Protein AF-K8Y240-F1 (afdb_monomer)

Nearest PDB structures (foldseek):
  3mwx-assembly2_B  TM=8.184E-01  e=1.271E-17  Bacillus subtilis
  3dcd-assembly2_B  TM=7.741E-01  e=7.870E-17  Lactobacillus acidophilus
  3k25-assembly2_B  TM=8.262E-01  e=4.651E-14  Synechocystis sp. PCC 6803
  3ty1-assembly1_C  TM=5.326E-01  e=1.814E-07  Klebsiella pneumoniae subsp. pneumoniae MGH 78578
  2por-assembly1_A  TM=1.897E-01  e=4.609E-01  Rhodobacter capsulatus

Secondary structure (DSSP, 8-state):
--EEE-SSEEEEE-TTSSEEEEEEEE-TTT--EEEEEPPPPTTS-GGGSSEEEEBSS-SB-SSSEEEETTEEEE----SSSSS-BSBSGGG-EEEEEEE-SSEEEEEEE--GGGTTSTTTTEEEEEEEEEEEETTEEEEEEEEEEEE-SSS-EEE--EE-PEEEP-STT-EEEES--EEEPB-TTSPBPSS---EE--GGGSSSPPP-EEEEE-TT-EEEEEEGGGTEEEEEEE--S-TTSPP--EEEEE--SSSSEEEEEEESS-TTTTTTT-S-EEE-TT-EEEEEEEEEEEE-

Mean predicted aligned error: 4.43 Å

Organism: NCBI:txid758847

InterPro domains:
  IPR008183 Aldose 1-/Glucose-6-phosphate 1-epimerase [PF01263] (9-290)
  IPR011013 Galactose mutarotase-like domain superfamily [SSF74650] (4-292)
  IPR014718 Glycoside hydrolase-type carbohydrate-binding [G3DSA:2.70.98.10] (1-293)

Radius of gyration: 18.35 Å; Cα contacts (8 Å, |Δi|>4): 798; chains: 1; bounding box: 47×40×49 Å

Sequence (296 aa):
MSEIFSDRSRLKFTNHGEQILSWSWKHPLSGKRIEIISGYNEEESFFRSGSYLMYPWVNRHADNRIRLGEEWISLSSTGANEYPSHGLVYSWKRKIVLKTKDSIEFELCPEEALSGSSLEKVIVRETYSLRNVLNEEVLTLKTSFLNLNPHPFRFCYGYHPYFRMKSDRCLLRSNLRKQIPLQEDLTPVYPIYGTKTDRFTLKNIPKLDSLFFGEDAWVLLQVPDDSYQVRIRSNVSKENDIRLSYFQIYTDFEGNRIAIEPMSAPGNAFLNDFSLTTLLPEEEKSGSFQILLSML

Solvent-accessible surface area (backbone atoms only — not comparable to full-atom values): 15315 Å² total; per-residue (Å²): 107,48,68,32,40,61,100,44,37,41,40,33,28,36,77,39,58,34,28,41,29,30,29,38,33,44,39,88,86,81,63,47,78,42,70,48,30,32,54,57,49,92,90,50,63,79,94,75,35,11,27,32,51,16,27,59,34,31,51,42,31,91,55,60,54,48,73,44,51,93,43,78,44,77,48,70,66,73,40,85,85,82,32,34,40,36,41,74,50,36,79,34,47,34,46,80,77,46,76,54,65,33,31,40,30,33,34,65,42,73,58,77,94,42,68,91,38,57,66,57,38,39,50,40,35,44,35,42,35,59,46,80,54,97,83,24,43,34,40,37,43,36,40,36,39,33,26,67,37,96,51,60,39,58,34,29,38,29,37,52,37,22,33,52,45,87,57,74,75,25,34,41,37,53,75,49,49,24,33,40,55,59,46,96,89,66,34,58,49,79,80,82,56,66,44,82,58,64,72,49,72,40,82,39,66,69,92,32,83,44,42,30,42,26,86,81,26,36,44,35,43,37,37,67,95,77,47,27,29,41,34,39,35,26,59,80,63,71,95,79,34,55,49,32,30,23,36,42,33,38,38,88,55,92,64,56,42,36,35,58,21,47,14,36,32,60,35,36,26,78,86,66,76,38,64,58,48,76,34,47,52,75,32,72,47,37,31,42,36,33,41,36,36,33,72,98

pLDDT: mean 92.04, std 8.83, range [43.59, 98.56]

Foldseek 3Di:
DDWADDPFWIWDAPPQRLFGQWIWGQAPPPRDIDTWFAGDDPPDDPQAGTKGKQPQAAAWAPDQWFDWFNDIDGHDCPDPQRTNHRHDQSPFGWDWPDDDNFKTKTWTDDDPVQPPHQVNQKIKMWMWGWDQDPQKTKIKIKIKIFGQDQFKTKGKMKMWTKTFADDQQKAKAKPQQFWFDADPSRAGDPPTDTDGDCQRVDRGRDAFQTKTFDQFIKMKIDHVVSQKIKIKTWPPDDPQAQTQGMWGWHCPDPHRMIITMRMSFGHNCRVVVHSIDMAGNRDMHMTMMMIIMHGD

Structure (mmCIF, N/CA/C/O backbone):
data_AF-K8Y240-F1
#
_entry.id   AF-K8Y240-F1
#
loop_
_atom_site.group_PDB
_atom_site.id
_atom_site.type_symbol
_atom_site.label_atom_id
_atom_site.label_alt_id
_atom_site.label_comp_id
_atom_site.label_asym_id
_atom_site.label_entity_id
_atom_site.label_seq_id
_atom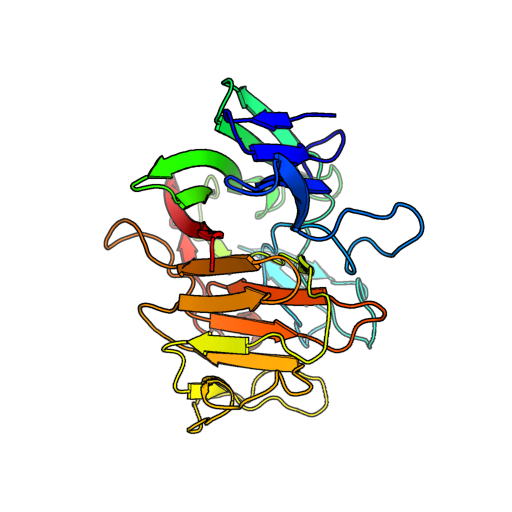_site.pdbx_PDB_ins_code
_atom_site.Cartn_x
_atom_site.Cartn_y
_atom_site.Cartn_z
_atom_site.occupancy
_atom_site.B_iso_or_equiv
_atom_site.auth_seq_id
_atom_site.auth_comp_id
_atom_site.auth_asym_id
_atom_site.auth_atom_id
_atom_site.pdbx_PDB_model_num
ATOM 1 N N . MET A 1 1 ? 14.446 4.751 15.607 1.00 74.00 1 MET A N 1
ATOM 2 C CA . MET A 1 1 ? 13.030 4.502 15.273 1.00 74.00 1 MET A CA 1
ATOM 3 C C . MET A 1 1 ? 12.304 5.814 14.999 1.00 74.00 1 MET A C 1
ATOM 5 O O . MET A 1 1 ? 12.280 6.686 15.863 1.00 74.00 1 MET A O 1
ATOM 9 N N . SER A 1 2 ? 11.774 5.976 13.787 1.00 91.06 2 SER A N 1
ATOM 10 C CA . SER A 1 2 ? 11.031 7.174 13.374 1.00 91.06 2 SER A CA 1
ATOM 11 C C . SER A 1 2 ? 9.551 7.043 13.725 1.00 91.06 2 SER A C 1
ATOM 13 O O . SER A 1 2 ? 9.003 5.945 13.723 1.00 91.06 2 SER A O 1
ATOM 15 N N . GLU A 1 3 ? 8.891 8.161 14.023 1.00 95.56 3 GLU A N 1
ATOM 16 C CA . GLU A 1 3 ? 7.454 8.199 14.309 1.00 95.56 3 GLU A CA 1
ATOM 17 C C . GLU A 1 3 ? 6.838 9.549 13.933 1.00 95.56 3 GLU A C 1
ATOM 19 O O . GLU A 1 3 ? 7.538 10.570 13.938 1.00 95.56 3 GLU A O 1
ATOM 24 N N . ILE A 1 4 ? 5.533 9.523 13.662 1.00 97.50 4 ILE A N 1
ATOM 25 C CA . ILE A 1 4 ? 4.644 10.687 13.555 1.00 97.50 4 ILE A CA 1
ATOM 26 C C . ILE A 1 4 ? 3.431 10.474 14.465 1.00 97.50 4 ILE A C 1
ATOM 28 O O . ILE A 1 4 ? 3.080 9.338 14.802 1.00 97.50 4 ILE A O 1
ATOM 32 N N . PHE A 1 5 ? 2.796 11.554 14.906 1.00 97.25 5 PHE A N 1
ATOM 33 C CA . PHE A 1 5 ? 1.700 11.469 15.861 1.00 97.25 5 PHE A CA 1
ATOM 34 C C . PHE A 1 5 ? 0.710 12.628 15.764 1.00 97.25 5 PHE A C 1
ATOM 36 O O . PHE A 1 5 ? 1.044 13.754 15.403 1.00 97.25 5 PHE A O 1
ATOM 43 N N . SER A 1 6 ? -0.512 12.337 16.190 1.00 94.81 6 SER A N 1
ATOM 44 C CA . SER A 1 6 ? -1.552 13.306 16.515 1.00 94.81 6 SER A CA 1
ATOM 45 C C . SER A 1 6 ? -1.868 13.227 18.012 1.00 94.81 6 SER A C 1
ATOM 47 O O . SER A 1 6 ? -1.170 12.565 18.784 1.00 94.81 6 SER A O 1
ATOM 49 N N . ASP A 1 7 ? -2.940 13.884 18.443 1.00 91.50 7 ASP A N 1
ATOM 50 C CA . ASP A 1 7 ? -3.386 13.826 19.836 1.00 91.50 7 ASP A CA 1
ATOM 51 C C . ASP A 1 7 ? -3.915 12.434 20.223 1.00 91.50 7 ASP A C 1
ATOM 53 O O . ASP A 1 7 ? -3.911 12.062 21.401 1.00 91.50 7 ASP A O 1
ATOM 57 N N . ARG A 1 8 ? -4.363 11.645 19.235 1.00 93.25 8 ARG A N 1
ATOM 58 C CA . ARG A 1 8 ? -4.939 10.311 19.452 1.00 93.25 8 ARG A CA 1
ATOM 59 C C . ARG A 1 8 ? -4.141 9.189 18.814 1.00 93.25 8 ARG A C 1
ATOM 61 O O . ARG A 1 8 ? -4.281 8.062 19.275 1.00 93.25 8 ARG A O 1
ATOM 68 N N . SER A 1 9 ? -3.294 9.463 17.832 1.00 96.38 9 SER A N 1
ATOM 69 C CA . SER A 1 9 ? -2.560 8.427 17.107 1.00 96.38 9 SER A CA 1
ATOM 70 C C . SER A 1 9 ? -1.060 8.578 17.212 1.00 96.38 9 SER A C 1
ATOM 72 O O . SER A 1 9 ? -0.526 9.680 17.281 1.00 96.38 9 SER A O 1
ATOM 74 N N . ARG A 1 10 ? -0.372 7.443 17.173 1.00 96.12 10 ARG A N 1
ATOM 75 C CA . ARG A 1 10 ? 1.075 7.369 17.017 1.00 96.12 10 ARG A CA 1
ATOM 76 C C . ARG A 1 10 ? 1.399 6.252 16.040 1.00 96.12 10 ARG A C 1
ATOM 78 O O . ARG A 1 10 ? 1.040 5.099 16.295 1.00 96.12 10 ARG A O 1
ATOM 85 N N . LEU A 1 11 ? 2.062 6.627 14.954 1.00 96.06 11 LEU A N 1
ATOM 86 C CA . LEU A 1 11 ? 2.518 5.749 13.888 1.00 96.06 11 LEU A CA 1
ATOM 87 C C . LEU A 1 11 ? 4.036 5.612 13.996 1.00 96.06 11 LEU A C 1
ATOM 89 O O . LEU A 1 11 ? 4.748 6.617 13.958 1.00 96.06 11 LEU A O 1
ATOM 93 N N . LYS A 1 12 ? 4.519 4.384 14.166 1.00 95.38 12 LYS A N 1
ATOM 94 C CA . LYS A 1 12 ? 5.945 4.066 14.267 1.00 95.38 12 LYS A CA 1
ATOM 95 C C . LYS A 1 12 ? 6.408 3.353 13.010 1.00 95.38 12 LYS A C 1
ATOM 97 O O . 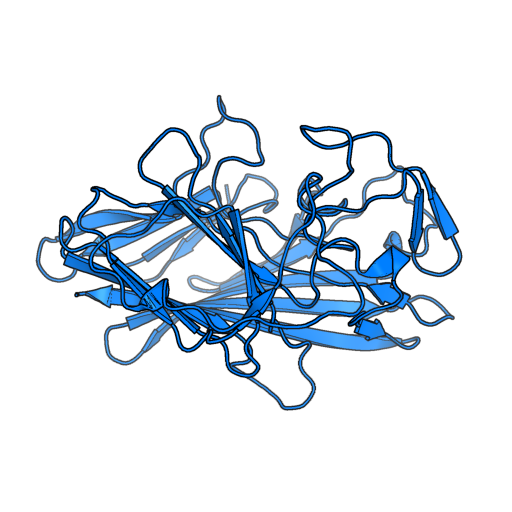LYS A 1 12 ? 5.671 2.542 12.456 1.00 95.38 12 LYS A O 1
ATOM 102 N N . PHE A 1 13 ? 7.644 3.615 12.619 1.00 94.31 13 PHE A N 1
ATOM 103 C CA . PHE A 1 13 ? 8.316 2.969 11.497 1.00 94.31 13 PHE A CA 1
ATOM 104 C C . PHE A 1 13 ? 9.520 2.176 11.998 1.00 94.31 13 PHE A C 1
ATOM 106 O O . PHE A 1 13 ? 10.046 2.464 13.077 1.00 94.31 13 PHE A O 1
ATOM 113 N N . THR A 1 14 ? 9.994 1.218 11.207 1.00 90.94 14 THR A N 1
ATOM 114 C CA . THR A 1 14 ? 11.294 0.568 11.432 1.00 90.94 14 THR A CA 1
ATOM 115 C C . THR A 1 14 ? 12.444 1.583 11.421 1.00 90.94 14 THR A C 1
ATOM 117 O O . THR A 1 14 ? 12.277 2.766 11.101 1.00 90.94 14 THR A O 1
ATOM 120 N N . ASN A 1 15 ? 13.638 1.150 11.836 1.00 87.06 15 ASN A N 1
ATOM 121 C CA . ASN A 1 15 ? 14.776 2.055 12.010 1.00 87.06 15 ASN A CA 1
ATOM 122 C C . ASN A 1 15 ? 15.172 2.795 10.728 1.00 87.06 15 ASN A C 1
ATOM 124 O O . ASN A 1 15 ? 15.583 3.951 10.835 1.00 87.06 15 ASN A O 1
ATOM 128 N N . HIS A 1 16 ? 14.981 2.186 9.556 1.00 89.75 16 HIS A N 1
ATOM 129 C CA . HIS A 1 16 ? 15.224 2.830 8.270 1.00 89.75 16 HIS A CA 1
ATOM 130 C C . HIS A 1 16 ? 13.940 3.045 7.461 1.00 89.75 16 HIS A C 1
ATOM 132 O O . HIS A 1 16 ? 14.032 3.208 6.255 1.00 89.75 16 HIS A O 1
ATOM 138 N N . GLY A 1 17 ? 12.753 3.076 8.081 1.00 90.88 17 GLY A N 1
ATOM 139 C CA . GLY A 1 17 ? 11.501 3.431 7.396 1.00 90.88 17 GLY A CA 1
ATOM 140 C C . GLY A 1 17 ? 10.976 2.411 6.379 1.00 90.88 17 GLY A C 1
ATOM 141 O O . GLY A 1 17 ? 10.130 2.765 5.568 1.00 90.88 17 GLY A O 1
ATOM 142 N N . GLU A 1 18 ? 11.475 1.176 6.400 1.00 92.62 18 GLU A N 1
ATOM 143 C CA . GLU A 1 18 ? 11.110 0.085 5.481 1.00 92.62 18 GLU A CA 1
ATOM 144 C C . GLU A 1 18 ? 9.624 -0.291 5.551 1.00 92.62 18 GLU A C 1
ATOM 146 O O . GLU A 1 18 ? 9.012 -0.639 4.541 1.00 92.62 18 GLU A O 1
ATOM 151 N N . GLN A 1 19 ? 9.032 -0.198 6.743 1.00 90.81 19 GLN A N 1
ATOM 152 C CA . GLN A 1 19 ? 7.612 -0.456 6.954 1.00 90.81 19 GLN A CA 1
ATOM 153 C C . GLN A 1 19 ? 7.037 0.368 8.109 1.00 90.81 19 GLN A C 1
ATOM 155 O O . GLN A 1 19 ? 7.754 0.808 9.019 1.00 90.81 19 GLN A O 1
ATOM 160 N N . ILE A 1 20 ? 5.711 0.525 8.107 1.00 93.38 20 ILE A N 1
ATOM 161 C CA . ILE A 1 20 ? 4.971 0.885 9.317 1.00 93.38 20 ILE A CA 1
ATOM 162 C C . ILE A 1 20 ? 5.099 -0.288 10.287 1.00 93.38 20 ILE A C 1
ATOM 164 O O . ILE A 1 20 ? 4.593 -1.376 10.031 1.00 93.38 20 ILE A O 1
ATOM 168 N N . LEU A 1 21 ? 5.746 -0.033 11.418 1.00 90.69 21 LEU A N 1
ATOM 169 C CA . LEU A 1 21 ? 5.942 -1.000 12.487 1.00 90.69 21 LEU A CA 1
ATOM 170 C C . LEU A 1 21 ? 4.684 -1.147 13.338 1.00 90.69 21 LEU A C 1
ATOM 172 O O . LEU A 1 21 ? 4.348 -2.254 13.727 1.00 90.69 21 LEU A O 1
ATOM 176 N N . SER A 1 22 ? 4.001 -0.048 13.660 1.00 92.19 22 SER A N 1
ATOM 177 C CA . SER A 1 22 ? 2.724 -0.094 14.376 1.00 92.19 22 SER A CA 1
ATOM 178 C C . SER A 1 22 ? 1.953 1.209 14.244 1.00 92.19 22 SER A C 1
ATOM 180 O O . SER A 1 22 ? 2.526 2.295 14.109 1.00 92.19 22 SER A O 1
ATOM 182 N N . TRP A 1 23 ? 0.630 1.103 14.355 1.00 95.25 23 TRP A N 1
ATOM 183 C CA . TRP A 1 23 ? -0.255 2.245 14.551 1.00 95.25 23 TRP A CA 1
ATOM 184 C C . TRP A 1 23 ? -1.049 2.045 15.835 1.00 95.25 23 TRP A C 1
ATOM 186 O O . TRP A 1 23 ? -1.942 1.203 15.903 1.00 95.25 23 TRP A O 1
ATOM 196 N N . SER A 1 24 ? -0.731 2.839 16.857 1.00 95.06 24 SER A N 1
ATOM 197 C CA . SER A 1 24 ? -1.489 2.871 18.108 1.00 95.06 24 SER A CA 1
ATOM 198 C C . SER A 1 24 ? -2.443 4.062 18.143 1.00 95.06 24 SER A C 1
ATOM 200 O O . SER A 1 24 ? -2.057 5.184 17.807 1.00 95.06 24 SER A O 1
ATOM 202 N N . TRP A 1 25 ? -3.670 3.822 18.591 1.00 96.25 25 TRP A N 1
ATOM 203 C CA . TRP A 1 25 ? -4.729 4.816 18.705 1.00 96.25 25 TRP A CA 1
ATOM 204 C C . TRP A 1 25 ? -5.309 4.843 20.116 1.00 96.25 25 TRP A C 1
ATOM 206 O O . TRP A 1 25 ? -5.573 3.806 20.720 1.00 96.25 25 TRP A O 1
ATOM 216 N N . LYS A 1 26 ? -5.505 6.037 20.668 1.00 96.38 26 LYS A N 1
ATOM 217 C CA . LYS A 1 26 ? -6.180 6.254 21.945 1.00 96.38 26 LYS A CA 1
ATOM 218 C C . LYS A 1 26 ? -7.682 6.349 21.692 1.00 96.38 26 LYS A C 1
ATOM 220 O O . LYS A 1 26 ? -8.159 7.363 21.182 1.00 96.38 26 LYS A O 1
ATOM 225 N N . HIS A 1 27 ? -8.413 5.309 22.085 1.00 95.00 27 HIS A N 1
ATOM 226 C CA . HIS A 1 27 ? -9.858 5.237 21.913 1.00 95.00 27 HIS A CA 1
ATOM 227 C C . HIS A 1 27 ? -10.547 6.439 22.599 1.00 95.00 27 HIS A C 1
ATOM 229 O O . HIS A 1 27 ? -10.313 6.658 23.791 1.00 95.00 27 HIS A O 1
ATOM 235 N N . PRO A 1 28 ? -11.415 7.204 21.909 1.00 92.19 28 PRO A N 1
ATOM 236 C CA . PRO A 1 28 ? -11.956 8.461 22.425 1.00 92.19 28 PRO A CA 1
ATOM 237 C C . PRO A 1 28 ? -12.799 8.309 23.694 1.00 92.19 28 PRO A C 1
ATOM 239 O O . PRO A 1 28 ? -12.680 9.139 24.587 1.00 92.19 28 PRO A O 1
ATOM 242 N N . LEU A 1 29 ? -13.617 7.251 23.784 1.00 91.50 29 LEU A N 1
ATOM 243 C CA . LEU A 1 29 ? -14.469 7.000 24.957 1.00 91.50 29 LEU A CA 1
ATOM 244 C C . LEU A 1 29 ? -13.729 6.294 26.101 1.00 91.50 29 LEU A C 1
ATOM 246 O O . LEU A 1 29 ? -13.704 6.795 27.218 1.00 91.50 29 LEU A O 1
ATOM 250 N N . SER A 1 30 ? -13.111 5.137 25.841 1.00 93.19 30 SER A N 1
ATOM 251 C CA . SER A 1 30 ? -12.468 4.339 26.896 1.00 93.19 30 SER A CA 1
ATOM 252 C C . SER A 1 30 ? -11.085 4.843 27.320 1.00 93.19 30 SER A C 1
ATOM 254 O O . SER A 1 30 ? -10.556 4.394 28.332 1.00 93.19 30 SER A O 1
ATOM 256 N N . GLY A 1 31 ? -10.441 5.714 26.535 1.00 94.00 31 GLY A N 1
ATOM 257 C CA . GLY A 1 31 ? -9.070 6.179 26.773 1.00 94.00 31 GLY A CA 1
ATOM 258 C C . GLY A 1 31 ? -7.985 5.109 26.589 1.00 94.00 31 GLY A C 1
ATOM 259 O O . GLY A 1 31 ? -6.796 5.435 26.666 1.00 94.00 31 GLY A O 1
ATOM 260 N N . LYS A 1 32 ? -8.367 3.852 26.323 1.00 94.62 32 LYS A N 1
ATOM 261 C CA . LYS A 1 32 ? -7.459 2.722 26.108 1.00 94.62 32 LYS A CA 1
ATOM 262 C C . LYS A 1 32 ? -6.642 2.932 24.832 1.00 94.62 32 LYS A C 1
ATOM 264 O O . LYS A 1 32 ? -7.170 3.389 23.819 1.00 94.62 32 LYS A O 1
ATOM 269 N N . ARG A 1 33 ? -5.357 2.565 24.866 1.00 94.94 33 ARG A N 1
ATOM 270 C CA . ARG A 1 33 ? -4.541 2.460 23.649 1.00 94.94 33 ARG A CA 1
ATOM 271 C C . ARG A 1 33 ? -4.814 1.131 22.959 1.00 94.94 33 ARG A C 1
ATOM 273 O O . ARG A 1 33 ? -4.743 0.076 23.585 1.00 94.94 33 ARG A O 1
ATOM 280 N N . ILE A 1 34 ? -5.136 1.216 21.682 1.00 93.62 34 ILE A N 1
ATOM 281 C CA . ILE A 1 34 ? -5.509 0.107 20.822 1.00 93.62 34 ILE A CA 1
ATOM 282 C C . ILE A 1 34 ? -4.528 0.084 19.658 1.00 93.62 34 ILE A C 1
ATOM 284 O O . ILE A 1 34 ? -4.265 1.119 19.051 1.00 93.62 34 ILE A O 1
ATOM 288 N N . GLU A 1 35 ? -3.980 -1.084 19.357 1.00 92.56 35 GLU A N 1
ATOM 289 C CA . GLU A 1 35 ? -3.199 -1.281 18.143 1.00 92.56 35 GLU A CA 1
ATOM 290 C C . GLU A 1 35 ? -4.137 -1.542 16.958 1.00 92.56 35 GLU A C 1
ATOM 292 O O . GLU A 1 35 ? -5.071 -2.345 17.061 1.00 92.56 35 GLU A O 1
ATOM 297 N N . ILE A 1 36 ? -3.910 -0.815 15.867 1.00 94.62 36 ILE A N 1
ATOM 298 C CA . ILE A 1 36 ? -4.746 -0.802 14.664 1.00 94.62 36 ILE A CA 1
ATOM 299 C C . ILE A 1 36 ? -4.064 -1.579 13.546 1.00 94.62 36 ILE A C 1
ATOM 301 O O . ILE A 1 36 ? -4.646 -2.525 13.017 1.00 94.62 36 ILE A O 1
ATOM 305 N N . ILE A 1 37 ? -2.821 -1.205 13.232 1.00 91.56 37 ILE A N 1
ATOM 306 C CA . ILE A 1 37 ? -1.939 -1.994 12.372 1.00 91.56 37 ILE A CA 1
ATOM 307 C C . ILE A 1 37 ? -1.165 -2.949 13.269 1.00 91.56 37 ILE A C 1
ATOM 309 O O . ILE A 1 37 ? -0.474 -2.476 14.174 1.00 91.56 37 ILE A O 1
ATOM 313 N N . SER A 1 38 ? -1.323 -4.253 13.024 1.00 79.00 38 SER A N 1
ATOM 314 C CA . SER A 1 38 ? -0.697 -5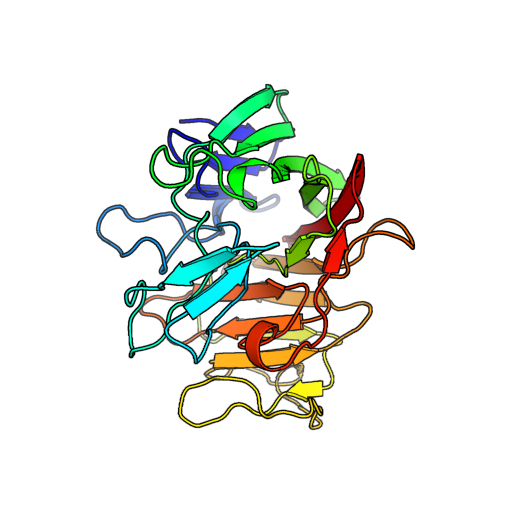.321 13.806 1.00 79.00 38 SER A CA 1
ATOM 315 C C . SER A 1 38 ? 0.810 -5.122 13.821 1.00 79.00 38 SER A C 1
ATOM 317 O O . SER A 1 38 ? 1.440 -5.099 12.758 1.00 79.00 38 SER A O 1
ATOM 319 N N . GLY A 1 39 ? 1.355 -4.955 15.024 1.00 66.75 39 GLY A N 1
ATOM 320 C CA . GLY A 1 39 ? 2.745 -4.597 15.233 1.00 66.75 39 GLY A CA 1
ATOM 321 C C . GLY A 1 39 ? 3.708 -5.590 14.591 1.00 66.75 39 GLY A C 1
ATOM 322 O O . GLY A 1 39 ? 3.445 -6.793 14.579 1.00 66.75 39 GLY A O 1
ATOM 323 N N . TYR A 1 40 ? 4.825 -5.087 14.071 1.00 67.94 40 TYR A N 1
ATOM 324 C CA . TYR A 1 40 ? 5.952 -5.928 13.682 1.00 67.94 40 TYR A CA 1
ATOM 325 C C . TYR A 1 40 ? 6.452 -6.731 14.884 1.00 67.94 40 TYR A C 1
ATOM 327 O O . TYR A 1 40 ? 6.777 -6.158 15.928 1.00 67.94 40 TYR A O 1
ATOM 335 N N . ASN A 1 41 ? 6.507 -8.051 14.723 1.00 71.31 41 ASN A N 1
ATOM 336 C CA . ASN A 1 41 ? 7.173 -8.955 15.648 1.00 71.31 41 ASN A CA 1
ATOM 337 C C . ASN A 1 41 ? 8.506 -9.369 15.017 1.00 71.31 41 ASN A C 1
ATOM 339 O O . ASN A 1 41 ? 8.502 -9.983 13.955 1.00 71.31 41 ASN A O 1
ATOM 343 N N . GLU A 1 42 ? 9.628 -9.043 15.667 1.00 69.06 42 GLU A N 1
ATOM 344 C CA . GLU A 1 42 ? 10.981 -9.396 15.202 1.00 69.06 42 GLU A CA 1
ATOM 345 C C . GLU A 1 42 ? 11.198 -10.910 15.068 1.00 69.06 42 GLU A C 1
ATOM 347 O O . GLU A 1 42 ? 12.072 -11.337 14.318 1.00 69.06 42 GLU A O 1
ATOM 352 N N . GLU A 1 43 ? 10.393 -11.718 15.764 1.00 74.56 43 GLU A N 1
ATOM 353 C CA . GLU A 1 43 ? 10.409 -13.180 15.663 1.00 74.56 43 GLU A CA 1
ATOM 354 C C . GLU A 1 43 ? 9.585 -13.707 14.473 1.00 74.56 43 GLU A C 1
ATOM 356 O O . GLU A 1 43 ? 9.763 -14.851 14.052 1.00 74.56 43 GLU A O 1
ATOM 361 N N . GLU A 1 44 ? 8.677 -12.898 13.914 1.00 75.81 44 GLU A N 1
ATOM 362 C CA . GLU A 1 44 ? 7.882 -13.262 12.742 1.00 75.81 44 GLU A CA 1
ATOM 363 C C . GLU A 1 44 ? 8.586 -12.843 11.442 1.00 75.81 44 GLU A C 1
ATOM 365 O O . GLU A 1 44 ? 9.347 -11.879 11.377 1.00 75.81 44 GLU A O 1
ATOM 370 N N . SER A 1 45 ? 8.294 -13.559 10.353 1.00 78.56 45 SER A N 1
ATOM 371 C CA . SER A 1 45 ? 8.735 -13.148 9.016 1.00 78.56 45 SER A CA 1
ATOM 372 C C . SER A 1 45 ? 8.260 -11.723 8.688 1.00 78.56 45 SER A C 1
ATOM 374 O O . SER A 1 45 ? 7.129 -11.353 9.012 1.00 78.56 45 SER A O 1
ATOM 376 N N . PHE A 1 46 ? 9.091 -10.956 7.965 1.00 81.62 46 PHE A N 1
ATOM 377 C CA . PHE A 1 46 ? 8.775 -9.606 7.471 1.00 81.62 46 PHE A CA 1
ATOM 378 C C . PHE A 1 46 ? 7.388 -9.531 6.806 1.00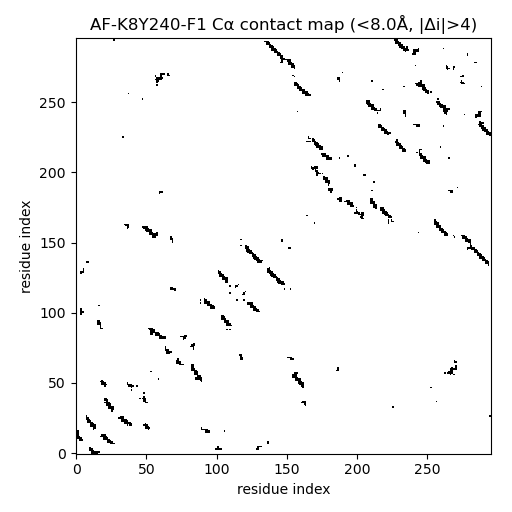 81.62 46 PHE A C 1
ATOM 380 O O . PHE A 1 46 ? 6.653 -8.567 6.988 1.00 81.62 46 PHE A O 1
ATOM 387 N N . PHE A 1 47 ? 6.994 -10.591 6.098 1.00 84.94 47 PHE A N 1
ATOM 388 C CA . PHE A 1 47 ? 5.723 -10.693 5.382 1.00 84.94 47 PHE A CA 1
ATOM 389 C C . PHE A 1 47 ? 4.550 -11.173 6.252 1.00 84.94 47 PHE A C 1
ATOM 391 O O . PHE A 1 47 ? 3.645 -11.818 5.736 1.00 84.94 47 PHE A O 1
ATOM 398 N N . ARG A 1 48 ? 4.565 -10.952 7.572 1.00 82.62 48 ARG A N 1
ATOM 399 C CA . ARG A 1 48 ? 3.464 -11.355 8.476 1.00 82.62 48 ARG A CA 1
ATOM 400 C C . ARG A 1 48 ? 2.897 -10.219 9.328 1.00 82.62 48 ARG A C 1
ATOM 402 O O . ARG A 1 48 ? 1.947 -10.437 10.084 1.00 82.62 48 ARG A O 1
ATOM 409 N N . SER A 1 49 ? 3.455 -9.016 9.233 1.00 83.62 49 SER A N 1
ATOM 410 C CA . SER A 1 49 ? 3.094 -7.896 10.104 1.00 83.62 49 SER A CA 1
ATOM 411 C C . SER A 1 49 ? 3.339 -6.533 9.450 1.00 83.62 49 SER A C 1
ATOM 413 O O . SER A 1 49 ? 3.909 -6.445 8.364 1.00 83.62 49 SER A O 1
ATOM 415 N N . GLY A 1 50 ? 2.865 -5.466 10.103 1.00 89.81 50 GLY A N 1
ATOM 416 C CA . GLY A 1 50 ? 3.135 -4.090 9.697 1.00 89.81 50 GLY A CA 1
ATOM 417 C C . GLY A 1 50 ? 2.414 -3.636 8.425 1.00 89.81 50 GLY A C 1
ATOM 418 O O . GLY A 1 50 ? 1.245 -3.946 8.189 1.00 89.81 50 GLY A O 1
ATOM 419 N N . SER A 1 51 ? 3.095 -2.806 7.638 1.00 94.12 51 SER A N 1
ATOM 420 C CA . SER A 1 51 ? 2.674 -2.391 6.297 1.00 94.12 51 SER A CA 1
ATOM 421 C C . SER A 1 51 ? 3.888 -1.924 5.509 1.00 94.12 51 SER A C 1
ATOM 423 O O . SER A 1 51 ? 4.545 -0.966 5.916 1.00 94.12 51 SER A O 1
ATOM 425 N N . TYR A 1 52 ? 4.134 -2.539 4.359 1.00 95.00 52 TYR A N 1
ATOM 426 C CA . TYR A 1 52 ? 5.263 -2.238 3.478 1.00 95.00 52 TYR A CA 1
ATOM 427 C C . TYR A 1 52 ? 4.803 -1.950 2.048 1.00 95.00 52 TYR A C 1
ATOM 429 O O . TYR A 1 52 ? 3.711 -2.356 1.635 1.00 95.00 52 TYR A O 1
ATOM 437 N N . LEU A 1 53 ? 5.656 -1.245 1.304 1.00 97.56 53 LEU A N 1
ATOM 438 C CA . LEU A 1 53 ? 5.493 -0.985 -0.123 1.00 97.56 53 LEU A CA 1
ATOM 439 C C . LEU A 1 53 ? 5.830 -2.244 -0.932 1.00 97.56 53 LEU A C 1
ATOM 441 O O . LEU A 1 53 ? 6.924 -2.795 -0.811 1.00 97.56 53 LEU A O 1
ATOM 445 N N . MET A 1 54 ? 4.910 -2.646 -1.803 1.00 97.75 54 MET A N 1
ATOM 446 C CA . MET A 1 54 ? 5.135 -3.633 -2.854 1.00 97.75 54 MET A CA 1
ATOM 447 C C . MET A 1 54 ? 5.456 -2.900 -4.155 1.00 97.75 54 MET A C 1
ATOM 449 O O . MET A 1 54 ? 4.591 -2.214 -4.698 1.00 97.75 54 MET A O 1
ATOM 453 N N . TYR A 1 55 ? 6.695 -3.002 -4.628 1.00 97.44 55 TYR A N 1
ATOM 454 C CA . TYR A 1 55 ? 7.177 -2.380 -5.868 1.00 97.44 55 TYR A CA 1
ATOM 455 C C . TYR A 1 55 ? 8.474 -3.090 -6.312 1.00 97.44 55 TYR A C 1
ATOM 457 O O . TYR A 1 55 ? 9.254 -3.512 -5.452 1.00 97.44 55 TYR A O 1
ATOM 465 N N . PRO A 1 56 ? 8.745 -3.268 -7.619 1.00 96.50 56 PRO A N 1
ATOM 466 C CA . PRO A 1 56 ? 8.007 -2.764 -8.784 1.00 96.50 56 PRO A CA 1
ATOM 467 C C . PRO A 1 56 ? 6.888 -3.664 -9.314 1.00 96.50 56 PRO A C 1
ATOM 469 O O . PRO A 1 56 ? 6.304 -3.348 -10.351 1.00 96.50 56 PRO A O 1
ATOM 472 N N . TRP A 1 57 ? 6.564 -4.751 -8.612 1.00 96.00 57 TRP A N 1
ATOM 473 C CA . TRP A 1 57 ? 5.338 -5.513 -8.828 1.00 96.00 57 TRP A CA 1
ATOM 474 C C . TRP A 1 57 ? 4.623 -5.798 -7.509 1.00 96.00 57 TRP A C 1
ATOM 476 O O . TRP A 1 57 ? 5.185 -5.633 -6.424 1.00 96.00 57 TRP A O 1
ATOM 486 N N . VAL A 1 58 ? 3.373 -6.232 -7.621 1.00 96.12 58 VAL A N 1
ATOM 487 C CA . VAL A 1 58 ? 2.519 -6.601 -6.492 1.00 96.12 58 VAL A CA 1
ATOM 488 C C . VAL A 1 58 ? 2.182 -8.081 -6.531 1.00 96.12 58 VAL A C 1
ATOM 490 O O . VAL A 1 58 ? 2.083 -8.669 -7.610 1.00 96.12 58 VAL A O 1
ATOM 493 N N . ASN A 1 59 ? 1.964 -8.660 -5.349 1.00 94.31 59 ASN A N 1
ATOM 494 C CA . ASN A 1 59 ? 1.626 -10.073 -5.176 1.00 94.31 59 ASN A CA 1
ATOM 495 C C . ASN A 1 59 ? 2.581 -10.996 -5.978 1.00 94.31 59 ASN A C 1
ATOM 497 O O . ASN A 1 59 ? 3.756 -10.655 -6.135 1.00 94.31 59 ASN A O 1
ATOM 501 N N . ARG A 1 60 ? 2.119 -12.164 -6.432 1.00 93.50 60 ARG A N 1
ATOM 502 C CA . ARG A 1 60 ? 2.926 -13.186 -7.117 1.00 93.50 60 ARG A CA 1
ATOM 503 C C . ARG A 1 60 ? 3.276 -12.798 -8.554 1.00 93.50 60 ARG A C 1
ATOM 505 O O . ARG A 1 60 ? 2.459 -12.205 -9.256 1.00 93.50 60 ARG A O 1
ATOM 512 N N . HIS A 1 61 ? 4.454 -13.207 -9.013 1.00 92.19 61 HIS A N 1
ATOM 513 C CA . HIS A 1 61 ? 4.881 -13.178 -10.415 1.00 92.19 61 HIS A CA 1
ATOM 514 C C . HIS A 1 61 ? 5.324 -14.586 -10.827 1.00 92.19 61 HIS A C 1
ATOM 516 O O . HIS A 1 61 ? 6.157 -15.183 -10.151 1.00 92.19 61 HIS A O 1
ATOM 522 N N . ALA A 1 62 ? 4.738 -15.131 -11.896 1.00 91.50 62 ALA A N 1
ATOM 523 C CA . ALA A 1 62 ? 4.851 -16.559 -12.215 1.00 91.50 62 ALA A CA 1
ATOM 524 C C . ALA A 1 62 ? 6.143 -16.947 -12.961 1.00 91.50 62 ALA A C 1
ATOM 526 O O . ALA A 1 62 ? 6.402 -18.127 -13.177 1.00 91.50 62 ALA A O 1
ATOM 527 N N . ASP A 1 63 ? 6.942 -15.969 -13.387 1.00 89.25 63 ASP A N 1
ATOM 528 C CA . ASP A 1 63 ? 8.204 -16.200 -14.094 1.00 89.25 63 ASP A CA 1
ATOM 529 C C . ASP A 1 63 ? 9.391 -15.965 -13.140 1.00 89.25 63 ASP A C 1
ATOM 531 O O . ASP A 1 63 ? 9.334 -15.145 -12.224 1.00 89.25 63 ASP A O 1
ATOM 535 N N . ASN A 1 64 ? 10.498 -16.670 -13.356 1.00 86.44 64 ASN A N 1
ATOM 536 C CA . ASN A 1 64 ? 11.733 -16.494 -12.589 1.00 86.44 64 ASN A CA 1
ATOM 537 C C . ASN A 1 64 ? 12.552 -15.285 -13.061 1.00 86.44 64 ASN A C 1
ATOM 539 O O . ASN A 1 64 ? 13.667 -15.060 -12.594 1.00 86.44 64 ASN A O 1
ATOM 543 N N . ARG A 1 65 ? 12.024 -14.511 -14.006 1.00 89.56 65 ARG A N 1
ATOM 544 C CA . ARG A 1 65 ? 12.605 -13.261 -14.477 1.00 89.56 65 ARG A CA 1
ATOM 545 C C . ARG A 1 65 ? 11.528 -12.222 -14.733 1.00 89.56 65 ARG A C 1
ATOM 547 O O . ARG A 1 65 ? 10.380 -12.536 -15.040 1.00 89.56 65 ARG A O 1
ATOM 554 N N . ILE A 1 66 ? 11.920 -10.963 -14.655 1.00 91.31 66 ILE A N 1
ATOM 555 C CA . ILE A 1 66 ? 11.051 -9.821 -14.923 1.00 91.31 66 ILE A CA 1
ATOM 556 C C . ILE A 1 66 ? 11.816 -8.777 -15.724 1.00 91.31 66 ILE A C 1
ATOM 558 O O . ILE A 1 66 ? 13.015 -8.587 -15.520 1.00 91.31 66 ILE A O 1
ATOM 562 N N . ARG A 1 67 ? 11.129 -8.108 -16.652 1.00 91.00 67 ARG A N 1
ATOM 563 C CA . ARG A 1 67 ? 11.710 -6.997 -17.403 1.00 91.00 67 ARG A CA 1
ATOM 564 C C . ARG A 1 67 ? 11.372 -5.678 -16.719 1.00 91.00 67 ARG A C 1
ATOM 566 O O . ARG A 1 67 ? 10.204 -5.301 -16.672 1.00 91.00 67 ARG A O 1
ATOM 573 N N . LEU A 1 68 ? 12.386 -4.979 -16.221 1.00 91.31 68 LEU A N 1
ATOM 574 C CA . LEU A 1 68 ? 12.256 -3.673 -15.578 1.00 91.31 68 LEU A CA 1
ATOM 575 C C . LEU A 1 68 ? 13.041 -2.649 -16.394 1.00 91.31 68 LEU A C 1
ATOM 577 O O . LEU A 1 68 ? 14.267 -2.681 -16.441 1.00 91.31 68 LEU A O 1
ATOM 581 N N . GLY A 1 69 ? 12.317 -1.769 -17.087 1.00 90.56 69 GLY A N 1
ATOM 582 C CA . GLY A 1 69 ? 12.912 -0.904 -18.105 1.00 90.56 69 GLY A CA 1
ATOM 583 C C . GLY A 1 69 ? 13.516 -1.728 -19.247 1.00 90.56 69 GLY A C 1
ATOM 584 O O . GLY A 1 69 ? 12.832 -2.537 -19.884 1.00 90.56 69 GLY A O 1
ATOM 585 N N . GLU A 1 70 ? 14.803 -1.527 -19.510 1.00 89.81 70 GLU A N 1
ATOM 586 C CA . GLU A 1 70 ? 15.521 -2.235 -20.575 1.00 89.81 70 GLU A CA 1
ATOM 587 C C . GLU A 1 70 ? 16.140 -3.563 -20.117 1.00 89.81 70 GLU A C 1
ATOM 589 O O . GLU A 1 70 ? 16.555 -4.364 -20.954 1.00 89.81 70 GLU A O 1
ATOM 594 N N . GLU A 1 71 ? 16.134 -3.845 -18.814 1.00 91.00 71 GLU A N 1
ATOM 595 C CA . GLU A 1 71 ? 16.873 -4.957 -18.220 1.00 91.00 71 GLU A CA 1
ATOM 596 C C . GLU A 1 71 ? 15.973 -6.140 -17.868 1.00 91.00 71 GLU A C 1
ATOM 598 O O . GLU A 1 71 ? 14.837 -5.981 -17.417 1.00 91.00 71 GLU A O 1
ATOM 603 N N . TRP A 1 72 ? 16.518 -7.345 -18.028 1.00 90.38 72 TRP A N 1
ATOM 604 C CA . TRP A 1 72 ? 15.953 -8.560 -17.452 1.00 90.38 72 TRP A CA 1
ATOM 605 C C . TRP A 1 72 ? 16.615 -8.830 -16.108 1.00 90.38 72 TRP A C 1
ATOM 607 O O . TRP A 1 72 ? 17.822 -9.049 -16.044 1.00 90.38 72 TRP A O 1
ATOM 617 N N . ILE A 1 73 ? 15.813 -8.856 -15.050 1.00 87.12 73 ILE A N 1
ATOM 618 C CA . ILE A 1 73 ? 16.262 -9.208 -13.707 1.00 87.12 73 ILE A CA 1
ATOM 619 C C . ILE A 1 73 ? 15.845 -10.646 -13.430 1.00 87.12 73 ILE A C 1
ATOM 621 O O . ILE A 1 73 ? 14.670 -10.991 -13.568 1.00 87.12 73 ILE A O 1
ATOM 625 N N . SER A 1 74 ? 16.810 -11.481 -13.041 1.00 86.00 74 SER A N 1
ATOM 626 C CA . SER A 1 74 ? 16.522 -12.812 -12.511 1.00 86.00 74 SER A CA 1
ATOM 627 C C . SER A 1 74 ? 15.969 -12.670 -11.101 1.00 86.00 74 SER A C 1
ATOM 629 O O . SER A 1 74 ? 16.573 -12.034 -10.241 1.00 86.00 74 SER A O 1
ATOM 631 N N . LEU A 1 75 ? 14.834 -13.300 -10.862 1.00 83.56 75 LEU A N 1
ATOM 632 C CA . LEU A 1 75 ? 14.208 -13.414 -9.564 1.00 83.56 75 LEU A CA 1
ATOM 633 C C . LEU A 1 75 ? 14.568 -14.792 -9.008 1.00 83.56 75 LEU A C 1
ATOM 635 O O . LEU A 1 75 ? 14.043 -15.814 -9.447 1.00 83.56 75 LEU A O 1
ATOM 639 N N . SER A 1 76 ? 15.498 -14.841 -8.057 1.00 67.06 76 SER A N 1
ATOM 640 C CA . SER A 1 76 ? 15.573 -15.996 -7.162 1.00 67.06 76 SER A CA 1
ATOM 641 C C . SER A 1 76 ? 14.322 -15.985 -6.277 1.00 67.06 76 SER A C 1
ATOM 643 O O . SER A 1 76 ? 13.803 -14.917 -5.960 1.00 67.06 76 SER A O 1
ATOM 645 N N . SER A 1 77 ? 13.778 -17.150 -5.920 1.00 56.03 77 SER A N 1
ATOM 646 C CA . SER A 1 77 ? 12.551 -17.246 -5.118 1.00 56.03 77 SER A CA 1
ATOM 647 C C . SER A 1 77 ? 12.685 -16.443 -3.813 1.00 56.03 77 SER A C 1
ATOM 649 O O . SER A 1 77 ? 13.385 -16.865 -2.894 1.00 56.03 77 SER A O 1
ATOM 651 N N . THR A 1 78 ? 12.023 -15.288 -3.726 1.00 52.22 78 THR A N 1
ATOM 652 C CA . THR A 1 78 ? 12.017 -14.415 -2.537 1.00 52.22 78 THR A CA 1
ATOM 653 C C . THR A 1 78 ? 10.858 -14.710 -1.576 1.00 52.22 78 THR A C 1
ATOM 655 O O . THR A 1 78 ? 10.712 -14.019 -0.571 1.00 52.22 78 THR A O 1
ATOM 658 N N . GLY A 1 79 ? 10.030 -15.730 -1.848 1.00 47.09 79 GLY A N 1
ATOM 659 C CA . GLY A 1 79 ? 8.803 -16.012 -1.094 1.00 47.09 79 GLY A CA 1
ATOM 660 C C . GLY A 1 79 ? 8.522 -17.496 -0.843 1.00 47.09 79 GLY A C 1
ATOM 661 O O . GLY A 1 79 ? 9.151 -18.383 -1.421 1.00 47.09 79 GLY A O 1
ATOM 662 N N . ALA A 1 80 ? 7.553 -17.753 0.041 1.00 43.59 80 ALA A N 1
ATOM 663 C CA . ALA A 1 80 ? 6.979 -19.077 0.258 1.00 43.59 80 ALA A CA 1
ATOM 664 C C . ALA A 1 80 ? 6.131 -19.487 -0.962 1.00 43.59 80 ALA A C 1
ATOM 666 O O . ALA A 1 80 ? 5.349 -18.678 -1.457 1.00 43.59 80 ALA A O 1
ATOM 667 N N . ASN A 1 81 ? 6.256 -20.746 -1.396 1.00 51.69 81 ASN A N 1
ATOM 668 C CA . ASN A 1 81 ? 5.520 -21.373 -2.510 1.00 51.69 81 ASN A CA 1
ATOM 669 C C . ASN A 1 81 ? 6.016 -21.029 -3.930 1.00 51.69 81 ASN A C 1
ATOM 671 O O . ASN A 1 81 ? 5.217 -20.725 -4.807 1.00 51.69 81 ASN A O 1
ATOM 675 N N . GLU A 1 82 ? 7.329 -21.122 -4.161 1.00 67.25 82 GLU A N 1
ATOM 676 C CA . GLU A 1 82 ? 7.965 -21.208 -5.497 1.00 67.25 82 GLU A CA 1
ATOM 677 C C . GLU A 1 82 ? 7.969 -19.928 -6.365 1.00 67.25 82 GLU A C 1
ATOM 679 O O . GLU A 1 82 ? 8.853 -19.799 -7.212 1.00 67.25 82 GLU A O 1
ATOM 684 N N . TYR A 1 83 ? 7.099 -18.937 -6.110 1.00 81.94 83 TYR A N 1
ATOM 685 C CA . TYR A 1 83 ? 7.007 -17.707 -6.917 1.00 81.94 83 TYR A CA 1
ATOM 686 C C . TYR A 1 83 ? 7.477 -16.423 -6.202 1.00 81.94 83 TYR A C 1
ATOM 688 O O . TYR A 1 83 ? 7.059 -16.145 -5.070 1.00 81.94 83 TYR A O 1
ATOM 696 N N . PRO A 1 84 ? 8.284 -15.571 -6.869 1.00 86.88 84 PRO A N 1
ATOM 697 C CA . PRO A 1 84 ? 8.627 -14.237 -6.379 1.00 86.88 84 PRO A CA 1
ATOM 698 C C . PRO A 1 84 ? 7.383 -13.397 -6.081 1.00 86.88 84 PRO A C 1
ATOM 700 O O . PRO A 1 84 ? 6.466 -13.300 -6.900 1.00 86.88 84 PRO A O 1
ATOM 703 N N . SER A 1 85 ? 7.359 -12.759 -4.911 1.00 89.75 85 SER A N 1
ATOM 704 C CA . SER A 1 85 ? 6.197 -12.005 -4.436 1.00 89.75 85 SER A CA 1
ATOM 705 C C . SER A 1 85 ? 6.581 -10.645 -3.860 1.00 89.75 85 SER A C 1
ATOM 707 O O . SER A 1 85 ? 7.675 -10.480 -3.333 1.00 89.75 85 SER A O 1
ATOM 709 N N . HIS A 1 86 ? 5.653 -9.686 -3.936 1.00 92.56 86 HIS A N 1
ATOM 710 C CA . HIS A 1 86 ? 5.713 -8.390 -3.238 1.00 92.56 86 HIS A CA 1
ATOM 711 C C . HIS A 1 86 ? 6.837 -7.422 -3.657 1.00 92.56 86 HIS A C 1
ATOM 713 O O . HIS A 1 86 ? 7.093 -6.440 -2.957 1.00 92.56 86 HIS A O 1
ATOM 719 N N . GLY A 1 87 ? 7.461 -7.627 -4.816 1.00 92.81 87 GLY A N 1
ATOM 720 C CA . GLY A 1 87 ? 8.470 -6.705 -5.332 1.00 92.81 87 GLY A CA 1
ATOM 721 C C . GLY A 1 87 ? 9.872 -6.922 -4.761 1.00 92.81 87 GLY A C 1
ATOM 722 O O . GLY A 1 87 ? 10.163 -7.934 -4.132 1.00 92.81 87 GLY A O 1
ATOM 723 N N . LEU A 1 88 ? 10.750 -5.945 -5.002 1.00 90.94 88 LEU A N 1
ATOM 724 C CA . LEU A 1 88 ? 12.146 -5.945 -4.538 1.00 90.94 88 LEU A CA 1
ATOM 725 C C . LEU A 1 88 ? 12.385 -4.954 -3.403 1.00 90.94 88 LEU A C 1
ATOM 727 O O . LEU A 1 88 ? 13.344 -5.100 -2.656 1.00 90.94 88 LEU A O 1
ATOM 731 N N . VAL A 1 89 ? 11.548 -3.918 -3.289 1.00 92.19 89 VAL A N 1
ATOM 732 C CA . VAL A 1 89 ? 11.910 -2.740 -2.489 1.00 92.19 89 VAL A CA 1
ATOM 733 C C . VAL A 1 89 ? 11.392 -2.765 -1.062 1.00 92.19 89 VAL A C 1
ATOM 735 O O . VAL A 1 89 ? 11.639 -1.819 -0.315 1.00 92.19 89 VAL A O 1
ATOM 738 N N . TYR A 1 90 ? 10.651 -3.795 -0.659 1.00 91.44 90 TYR A N 1
ATOM 739 C CA . TYR A 1 90 ? 10.058 -3.858 0.678 1.00 91.44 90 TYR A CA 1
ATOM 740 C C . TYR A 1 90 ? 11.131 -3.793 1.784 1.00 91.44 90 TYR A C 1
ATOM 742 O O . TYR A 1 90 ? 10.890 -3.194 2.826 1.00 91.44 90 TYR A O 1
ATOM 750 N N . SER A 1 91 ? 12.332 -4.331 1.539 1.00 89.12 91 SER A N 1
ATOM 751 C CA . SER A 1 91 ? 13.458 -4.364 2.485 1.00 89.12 91 SER A CA 1
ATOM 752 C C . SER A 1 91 ? 14.450 -3.211 2.336 1.00 89.12 91 SER A C 1
ATOM 754 O O . SER A 1 91 ? 15.365 -3.089 3.150 1.00 89.12 91 SER A O 1
ATOM 756 N N . TRP A 1 92 ? 14.320 -2.375 1.303 1.00 93.62 92 TRP A N 1
ATOM 757 C CA . TRP A 1 92 ? 15.299 -1.317 1.047 1.00 93.62 92 TRP A CA 1
ATOM 758 C C . TRP A 1 92 ? 15.343 -0.308 2.193 1.00 93.62 92 TRP A C 1
ATOM 760 O O . TRP A 1 92 ? 14.338 -0.020 2.836 1.00 93.62 92 TRP A O 1
ATOM 770 N N . LYS A 1 93 ? 16.491 0.305 2.452 1.00 95.62 93 LYS A N 1
ATOM 771 C CA . LYS A 1 93 ? 16.542 1.381 3.451 1.00 95.62 93 LYS A CA 1
ATOM 772 C C . LYS A 1 93 ? 15.853 2.624 2.898 1.00 95.62 93 LYS A C 1
ATOM 774 O O . LYS A 1 93 ? 15.897 2.879 1.699 1.00 95.62 93 LYS A O 1
ATOM 779 N N . ARG A 1 94 ? 15.242 3.426 3.765 1.00 96.62 94 ARG A N 1
ATOM 780 C CA . ARG A 1 94 ? 14.759 4.766 3.426 1.00 96.62 94 ARG A CA 1
ATOM 781 C C . ARG A 1 94 ? 15.590 5.818 4.141 1.00 96.62 94 ARG A C 1
ATOM 783 O O . ARG A 1 94 ? 16.022 5.633 5.282 1.00 96.62 94 ARG A O 1
ATOM 790 N N . LYS A 1 95 ? 15.753 6.966 3.490 1.00 96.88 95 LYS A N 1
ATOM 791 C CA . LYS A 1 95 ? 16.216 8.202 4.131 1.00 96.88 95 LYS A CA 1
ATOM 792 C C . LYS A 1 95 ? 15.035 9.138 4.358 1.00 96.88 95 LYS A C 1
ATOM 794 O O . LYS A 1 95 ? 14.115 9.195 3.548 1.00 96.88 95 LYS A O 1
ATOM 799 N N . ILE A 1 96 ? 15.065 9.880 5.460 1.00 98.00 96 ILE A N 1
ATOM 800 C CA . ILE A 1 96 ? 14.058 10.907 5.744 1.00 98.00 96 ILE A CA 1
ATOM 801 C C . ILE A 1 96 ? 14.387 12.137 4.900 1.00 98.00 96 ILE A C 1
ATOM 803 O O . ILE A 1 96 ? 15.471 12.700 5.044 1.00 98.00 96 ILE A O 1
ATOM 807 N N . VAL A 1 97 ? 13.451 12.555 4.052 1.00 97.81 97 VAL A N 1
ATOM 808 C CA . VAL A 1 97 ? 13.545 13.792 3.260 1.00 97.81 97 VAL A CA 1
ATOM 809 C C . VAL A 1 97 ? 12.961 14.961 4.044 1.00 97.81 97 VAL A C 1
ATOM 811 O O . VAL A 1 97 ? 13.566 16.026 4.137 1.00 97.81 97 VAL A O 1
ATOM 814 N N . LEU A 1 98 ? 11.794 14.745 4.652 1.00 97.56 98 LEU A N 1
ATOM 815 C CA . LEU A 1 98 ? 11.080 15.749 5.430 1.00 97.56 98 LEU A CA 1
ATOM 816 C C . LEU A 1 98 ? 10.365 15.089 6.605 1.00 97.56 98 LEU A C 1
ATOM 818 O O . LEU A 1 98 ? 9.837 13.984 6.489 1.00 97.56 98 LEU A O 1
ATOM 822 N N . LYS A 1 99 ? 10.313 15.780 7.744 1.00 97.69 99 LYS A N 1
ATOM 823 C CA . LYS A 1 99 ? 9.560 15.327 8.912 1.00 97.69 99 LYS A CA 1
ATOM 824 C C . LYS A 1 99 ? 8.941 16.500 9.662 1.00 97.69 99 LYS A C 1
ATOM 826 O O . LYS A 1 99 ? 9.634 17.439 10.042 1.00 97.69 99 LYS A O 1
ATOM 831 N N . THR A 1 100 ? 7.650 16.388 9.938 1.00 97.38 100 THR A N 1
ATOM 832 C CA . THR A 1 100 ? 6.905 17.216 10.889 1.00 97.38 100 THR A CA 1
ATOM 833 C C . THR A 1 100 ? 6.394 16.338 12.037 1.00 97.38 100 THR A C 1
ATOM 835 O O . THR A 1 100 ? 6.723 15.154 12.141 1.00 97.38 100 THR A O 1
ATOM 838 N N . LYS A 1 101 ? 5.595 16.918 12.941 1.00 97.00 101 LYS A N 1
ATOM 839 C CA . LYS A 1 101 ? 4.917 16.167 14.009 1.00 97.00 101 LYS A CA 1
ATOM 840 C C . LYS A 1 101 ? 4.002 15.073 13.438 1.00 97.00 101 LYS A C 1
ATOM 842 O O . LYS A 1 101 ? 3.966 13.964 13.961 1.00 97.00 101 LYS A O 1
ATOM 847 N N . ASP A 1 102 ? 3.268 15.406 12.387 1.00 97.62 102 ASP A N 1
ATOM 848 C CA . ASP A 1 102 ? 2.132 14.666 11.838 1.00 97.62 102 ASP A CA 1
ATOM 849 C C . ASP A 1 102 ? 2.374 14.131 10.419 1.00 97.62 102 ASP A C 1
ATOM 851 O O . ASP A 1 102 ? 1.501 13.475 9.858 1.00 97.62 102 ASP A O 1
ATOM 855 N N . SER A 1 103 ? 3.548 14.377 9.835 1.00 98.19 103 SER A N 1
ATOM 856 C CA . SER A 1 103 ? 3.907 13.928 8.494 1.00 98.19 103 SER A CA 1
ATOM 857 C C . SER A 1 103 ? 5.374 13.526 8.416 1.00 98.19 103 SER A C 1
ATOM 859 O O . SER A 1 103 ? 6.237 14.124 9.057 1.00 98.19 103 SER A O 1
ATOM 861 N N . ILE A 1 104 ? 5.676 12.518 7.606 1.00 98.44 104 ILE A N 1
ATOM 862 C CA . ILE A 1 104 ? 7.046 12.121 7.282 1.00 98.44 104 ILE A CA 1
ATOM 863 C C . ILE A 1 104 ? 7.121 11.707 5.817 1.00 98.44 104 ILE A C 1
ATOM 865 O O . ILE A 1 104 ? 6.224 11.039 5.306 1.00 98.44 104 ILE A O 1
ATOM 869 N N . GLU A 1 105 ? 8.181 12.137 5.149 1.00 98.50 105 GLU A N 1
ATOM 870 C CA . GLU A 1 105 ? 8.505 11.756 3.784 1.00 98.50 105 GLU A CA 1
ATOM 871 C C . GLU A 1 105 ? 9.811 10.975 3.776 1.00 98.50 105 GLU A C 1
ATOM 873 O O . GLU A 1 105 ? 10.835 11.421 4.308 1.00 98.50 105 GLU A O 1
ATOM 878 N N . PHE A 1 106 ? 9.749 9.808 3.158 1.00 98.50 106 PHE A N 1
ATOM 879 C CA . PHE A 1 106 ? 10.865 8.916 2.940 1.00 98.50 106 PHE A CA 1
ATOM 880 C C . PHE A 1 106 ? 11.215 8.879 1.458 1.00 98.50 106 PHE A C 1
ATOM 882 O O . PHE A 1 106 ? 10.325 8.859 0.617 1.00 98.50 106 PHE A O 1
ATOM 889 N N . GLU A 1 107 ? 12.501 8.805 1.142 1.00 98.38 107 GLU A N 1
ATOM 890 C CA . GLU A 1 107 ? 12.986 8.415 -0.183 1.00 98.38 107 GLU A CA 1
ATOM 891 C C . GLU A 1 107 ? 13.660 7.050 -0.060 1.00 98.38 107 GLU A C 1
ATOM 893 O O . GLU A 1 107 ? 14.449 6.827 0.867 1.00 98.38 107 GLU A O 1
ATOM 898 N N . LEU A 1 108 ? 13.316 6.132 -0.962 1.00 97.81 108 LEU A N 1
ATOM 899 C CA . LEU A 1 108 ? 13.933 4.811 -1.019 1.00 97.81 108 LEU A CA 1
ATOM 900 C C . LEU A 1 108 ? 15.402 4.943 -1.426 1.00 97.81 108 LEU A C 1
ATOM 902 O O . LEU A 1 108 ? 15.738 5.692 -2.340 1.00 97.81 108 LEU A O 1
ATOM 906 N N . CYS A 1 109 ? 16.267 4.180 -0.766 1.00 96.12 109 CYS A N 1
ATOM 907 C CA . CYS A 1 109 ? 17.670 4.032 -1.124 1.00 96.12 109 CYS A CA 1
ATOM 908 C C . CYS A 1 109 ? 17.849 2.679 -1.829 1.00 96.12 109 CYS A C 1
ATOM 910 O O . CYS A 1 109 ? 17.742 1.652 -1.150 1.00 96.12 109 CYS A O 1
ATOM 912 N N . PRO A 1 110 ? 18.103 2.658 -3.149 1.00 91.81 110 PRO A N 1
ATOM 913 C CA . PRO A 1 110 ? 18.404 1.428 -3.873 1.00 91.81 110 PRO A CA 1
ATOM 914 C C . PRO A 1 110 ? 19.564 0.651 -3.246 1.00 91.81 110 PRO A C 1
ATOM 916 O O . PRO A 1 110 ? 20.508 1.238 -2.712 1.00 91.81 110 PRO A O 1
ATOM 919 N N . GLU A 1 111 ? 19.485 -0.677 -3.302 1.00 88.88 111 GLU A N 1
ATOM 920 C CA . GLU A 1 111 ? 20.593 -1.542 -2.902 1.00 88.88 111 GLU A CA 1
ATOM 921 C C . GLU A 1 111 ? 21.754 -1.425 -3.896 1.00 88.88 111 GLU A C 1
ATOM 923 O O . GLU A 1 111 ? 21.546 -1.307 -5.102 1.00 88.88 111 GLU A O 1
ATOM 928 N N . GLU A 1 112 ? 22.988 -1.513 -3.395 1.00 87.38 112 GLU A N 1
ATOM 929 C CA . GLU A 1 112 ? 24.209 -1.378 -4.204 1.00 87.38 112 GLU A CA 1
ATOM 930 C C . GLU A 1 112 ? 24.265 -2.384 -5.366 1.00 87.38 112 GLU A C 1
ATOM 932 O O . GLU A 1 112 ? 24.741 -2.058 -6.452 1.00 87.38 112 GLU A O 1
ATOM 937 N N . ALA A 1 113 ? 23.692 -3.578 -5.178 1.00 85.56 113 ALA A N 1
ATOM 938 C CA . ALA A 1 113 ? 23.591 -4.615 -6.206 1.00 85.56 113 ALA A CA 1
ATOM 939 C C . ALA A 1 113 ? 22.773 -4.197 -7.446 1.00 85.56 113 ALA A C 1
ATOM 941 O O . ALA A 1 113 ? 22.857 -4.858 -8.478 1.00 85.56 113 ALA A O 1
ATOM 942 N N . LEU A 1 114 ? 21.985 -3.122 -7.353 1.00 85.12 114 LEU A N 1
ATOM 943 C CA . LEU A 1 114 ? 21.177 -2.575 -8.443 1.00 85.12 114 LEU A CA 1
ATOM 944 C C . LEU A 1 114 ? 21.752 -1.272 -9.008 1.00 85.12 114 LEU A C 1
ATOM 946 O O . LEU A 1 114 ? 21.068 -0.592 -9.777 1.00 85.12 114 LEU A O 1
ATOM 950 N N . SER A 1 115 ? 22.988 -0.918 -8.653 1.00 87.88 115 SER A N 1
ATOM 951 C CA . SER A 1 115 ? 23.629 0.277 -9.192 1.00 87.88 115 SER A CA 1
ATOM 952 C C . SER A 1 115 ? 23.788 0.194 -10.714 1.00 87.88 115 SER A C 1
ATOM 954 O O . SER A 1 115 ? 24.180 -0.832 -11.267 1.00 87.88 115 SER A O 1
ATOM 956 N N . GLY A 1 116 ? 23.445 1.279 -11.403 1.00 87.38 116 GLY A N 1
ATOM 957 C CA . GLY A 1 116 ? 23.376 1.393 -12.856 1.00 87.38 116 GLY A CA 1
ATOM 958 C C . GLY A 1 116 ? 22.051 0.937 -13.475 1.00 87.38 116 GLY A C 1
ATOM 959 O O . GLY A 1 116 ? 21.796 1.287 -14.633 1.00 87.38 116 GLY A O 1
ATOM 960 N N . SER A 1 117 ? 21.205 0.218 -12.726 1.00 92.56 117 SER A N 1
ATOM 961 C CA . SER A 1 117 ? 19.969 -0.370 -13.251 1.00 92.56 117 SER A CA 1
ATOM 962 C C . SER A 1 117 ? 18.901 0.671 -13.600 1.00 92.56 117 SER A C 1
ATOM 964 O O . SER A 1 117 ? 18.876 1.799 -13.098 1.00 92.56 117 SER A O 1
ATOM 966 N N . SER A 1 118 ? 17.944 0.261 -14.430 1.00 95.19 118 SER A N 1
ATOM 967 C CA . SER A 1 118 ? 16.752 1.043 -14.760 1.00 95.19 118 SER A CA 1
ATOM 968 C C . SER A 1 118 ? 15.911 1.341 -13.516 1.00 95.19 118 SER A C 1
ATOM 970 O O . SER A 1 118 ? 15.280 2.393 -13.428 1.00 95.19 118 SER A O 1
ATOM 972 N N . LEU A 1 119 ? 15.888 0.414 -12.552 1.00 94.56 119 LEU A N 1
ATOM 973 C CA . LEU A 1 119 ? 15.114 0.548 -11.320 1.00 94.56 119 LEU A CA 1
ATOM 974 C C . LEU A 1 119 ? 15.724 1.589 -10.369 1.00 94.56 119 LEU A C 1
ATOM 976 O O . LEU A 1 119 ? 14.975 2.355 -9.769 1.00 94.56 119 LEU A O 1
ATOM 980 N N . GLU A 1 120 ? 17.056 1.653 -10.262 1.00 94.44 120 GLU A N 1
ATOM 981 C CA . GLU A 1 120 ? 17.763 2.662 -9.451 1.00 94.44 120 GLU A CA 1
ATOM 982 C C . GLU A 1 120 ? 17.446 4.091 -9.918 1.00 94.44 120 GLU A C 1
ATOM 984 O O . GLU A 1 120 ? 17.309 5.007 -9.108 1.00 94.44 120 GLU A O 1
ATOM 989 N N . LYS A 1 121 ? 17.267 4.278 -11.229 1.00 96.38 121 LYS A N 1
ATOM 990 C CA . LYS A 1 121 ? 16.961 5.573 -11.854 1.00 96.38 121 LYS A CA 1
ATOM 991 C C . LYS A 1 121 ? 15.507 6.024 -11.678 1.00 96.38 121 LYS A C 1
ATOM 993 O O . LYS A 1 121 ? 15.140 7.084 -12.183 1.00 96.38 121 LYS A O 1
ATOM 998 N N . VAL A 1 122 ? 14.668 5.264 -10.976 1.00 97.94 122 VAL A N 1
ATOM 999 C CA . VAL A 1 122 ? 13.334 5.723 -10.575 1.00 97.94 122 VAL A CA 1
ATOM 1000 C C . VAL A 1 122 ? 13.394 6.203 -9.129 1.00 97.94 122 VAL A C 1
ATOM 1002 O O . VAL A 1 122 ? 13.511 5.400 -8.206 1.00 97.94 122 VAL A O 1
ATOM 1005 N N . ILE A 1 123 ? 13.278 7.515 -8.915 1.00 98.25 123 ILE A N 1
ATOM 1006 C CA . ILE A 1 123 ? 13.189 8.071 -7.561 1.00 98.25 123 ILE A CA 1
ATOM 1007 C C . ILE A 1 123 ? 11.806 7.743 -7.005 1.00 98.25 123 ILE A C 1
ATOM 1009 O O . ILE A 1 123 ? 10.794 8.170 -7.562 1.00 98.25 1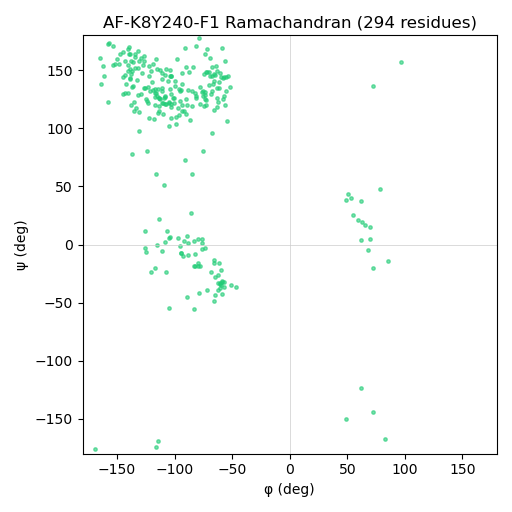23 ILE A O 1
ATOM 1013 N N . VAL A 1 124 ? 11.772 7.011 -5.890 1.00 98.56 124 VAL A N 1
ATOM 1014 C CA . VAL A 1 124 ? 10.535 6.640 -5.195 1.00 98.56 124 VAL A CA 1
ATOM 1015 C C . VAL A 1 124 ? 10.474 7.328 -3.840 1.00 98.56 124 VAL A C 1
ATOM 1017 O O . VAL A 1 124 ? 11.389 7.185 -3.022 1.00 98.56 124 VAL A O 1
ATOM 1020 N N . ARG A 1 125 ? 9.378 8.048 -3.589 1.00 98.56 125 ARG A N 1
ATOM 1021 C CA . ARG A 1 125 ? 9.119 8.719 -2.311 1.00 98.56 125 ARG A CA 1
ATOM 1022 C C . ARG A 1 125 ? 7.805 8.277 -1.696 1.00 98.56 125 ARG A C 1
ATOM 1024 O O . ARG A 1 125 ? 6.790 8.210 -2.381 1.00 98.56 125 ARG A O 1
ATOM 1031 N N . GLU A 1 126 ? 7.826 8.016 -0.395 1.00 98.31 126 GLU A N 1
ATOM 1032 C CA . GLU A 1 126 ? 6.663 7.646 0.408 1.00 98.31 126 GLU A CA 1
ATOM 1033 C C . GLU A 1 126 ? 6.364 8.759 1.417 1.00 98.31 126 GLU A C 1
ATOM 1035 O O . GLU A 1 126 ? 7.152 9.016 2.329 1.00 98.31 126 GLU A O 1
ATOM 1040 N N . THR A 1 127 ? 5.213 9.410 1.285 1.00 97.88 127 THR A N 1
ATOM 1041 C CA . THR A 1 127 ? 4.729 10.409 2.239 1.00 97.88 127 THR A CA 1
ATOM 1042 C C . THR A 1 127 ? 3.604 9.815 3.079 1.00 97.88 127 THR A C 1
ATOM 1044 O O . THR A 1 127 ? 2.554 9.432 2.560 1.00 97.88 127 THR A O 1
ATOM 1047 N N . TYR A 1 128 ? 3.799 9.811 4.394 1.00 98.00 128 TYR A N 1
ATOM 1048 C CA . TYR A 1 128 ? 2.813 9.403 5.389 1.00 98.00 128 TYR A CA 1
ATOM 1049 C C . TYR A 1 128 ? 2.345 10.641 6.143 1.00 98.00 128 TYR A C 1
ATOM 1051 O O . TYR A 1 128 ? 3.176 11.360 6.695 1.00 98.00 128 TYR A O 1
ATOM 1059 N N . SER A 1 129 ? 1.036 10.888 6.205 1.00 97.44 129 SER A N 1
ATOM 1060 C CA . SER A 1 129 ? 0.482 12.019 6.962 1.00 97.44 129 SER A CA 1
ATOM 1061 C C . SER A 1 129 ? -0.749 11.634 7.775 1.00 97.44 129 SER A C 1
ATOM 1063 O O . SER A 1 129 ? -1.635 10.937 7.283 1.00 97.44 129 SER A O 1
ATOM 1065 N N . LEU A 1 130 ? -0.798 12.101 9.021 1.00 97.44 130 LEU A N 1
ATOM 1066 C CA . LEU A 1 130 ? -1.912 11.938 9.947 1.00 97.44 130 LEU A CA 1
ATOM 1067 C C . LEU A 1 130 ? -2.699 13.241 10.041 1.00 97.44 130 LEU A C 1
ATOM 1069 O O . LEU A 1 130 ? -2.136 14.303 10.293 1.00 97.44 130 LEU A O 1
ATOM 1073 N N . ARG A 1 131 ? -4.018 13.166 9.873 1.00 95.81 131 ARG A N 1
ATOM 1074 C CA . ARG A 1 131 ? -4.925 14.303 10.068 1.00 95.81 131 ARG A CA 1
ATOM 1075 C C . ARG A 1 131 ? -6.170 13.857 10.807 1.00 95.81 131 ARG A C 1
ATOM 1077 O O . ARG A 1 131 ? -6.652 12.753 10.590 1.00 95.81 131 ARG A O 1
ATOM 1084 N N . ASN A 1 132 ? -6.729 14.739 11.628 1.00 93.31 132 ASN A N 1
ATOM 1085 C CA . ASN A 1 132 ? -8.057 14.524 12.184 1.00 93.31 132 ASN A CA 1
ATOM 1086 C C . ASN A 1 132 ? -9.098 15.238 11.314 1.00 93.31 132 ASN A C 1
ATOM 1088 O O . ASN A 1 132 ? -8.989 16.444 11.092 1.00 93.31 132 ASN A O 1
ATOM 1092 N N . VAL A 1 133 ? -10.085 14.502 10.808 1.00 92.56 133 VAL A N 1
ATOM 1093 C CA . VAL A 1 133 ? -11.162 15.037 9.965 1.00 92.56 133 VAL A CA 1
ATOM 1094 C C . VAL A 1 133 ? -12.485 14.489 10.476 1.00 92.56 133 VAL A C 1
ATOM 1096 O O . VAL A 1 133 ? -12.698 13.286 10.459 1.00 92.56 133 VAL A O 1
ATOM 1099 N N . LEU A 1 134 ? -13.385 15.365 10.935 1.00 89.31 134 LEU A N 1
ATOM 1100 C CA . LEU A 1 134 ? -14.736 14.988 11.382 1.00 89.31 134 LEU A CA 1
ATOM 1101 C C . LEU A 1 134 ? -14.763 13.823 12.399 1.00 89.31 134 LEU A C 1
ATOM 1103 O O . LEU A 1 134 ? -15.612 12.941 12.319 1.00 89.31 134 LEU A O 1
ATOM 1107 N N . ASN A 1 135 ? -13.857 13.839 13.385 1.00 88.38 135 ASN A N 1
ATOM 1108 C CA . ASN A 1 135 ? -13.664 12.782 14.395 1.00 88.38 135 ASN A CA 1
ATOM 1109 C C . ASN A 1 135 ? -13.073 11.461 13.878 1.00 88.38 135 ASN A C 1
ATOM 1111 O O . ASN A 1 135 ? -12.920 10.527 14.668 1.00 88.38 135 ASN A O 1
ATOM 1115 N N . GLU A 1 136 ? -12.690 11.387 12.609 1.00 95.25 136 GLU A N 1
ATOM 1116 C CA . GLU A 1 136 ? -11.902 10.290 12.063 1.00 95.25 136 GLU A CA 1
ATOM 1117 C C . GLU A 1 136 ? -10.418 10.656 12.114 1.00 95.25 136 GLU A C 1
ATOM 1119 O O . GLU A 1 136 ? -10.015 11.783 11.811 1.00 95.25 136 GLU A O 1
ATOM 1124 N N . GLU A 1 137 ? -9.592 9.695 12.503 1.00 97.00 137 GLU A N 1
ATOM 1125 C CA . GLU A 1 137 ? -8.164 9.786 12.268 1.00 97.00 137 GLU A CA 1
ATOM 1126 C C . GLU A 1 137 ? -7.861 9.271 10.861 1.00 97.00 137 GLU A C 1
ATOM 1128 O O . GLU A 1 137 ? -8.119 8.112 10.550 1.00 97.00 137 GLU A O 1
ATOM 1133 N N . VAL A 1 138 ? -7.297 10.123 10.016 1.00 97.31 138 VAL A N 1
ATOM 1134 C CA . VAL A 1 138 ? -6.999 9.819 8.620 1.00 97.31 138 VAL A CA 1
ATOM 1135 C C . VAL A 1 138 ? -5.493 9.709 8.445 1.00 97.31 138 VAL A C 1
ATOM 1137 O O . VAL A 1 138 ? -4.776 10.707 8.526 1.00 97.31 138 VAL A O 1
ATOM 1140 N N . LEU A 1 139 ? -5.021 8.498 8.162 1.00 97.56 139 LEU A N 1
ATOM 1141 C CA . LEU A 1 139 ? -3.675 8.246 7.668 1.00 97.56 139 LEU A CA 1
ATOM 1142 C C . LEU A 1 139 ? -3.709 8.250 6.137 1.00 97.56 139 LEU A C 1
ATOM 1144 O O . LEU A 1 139 ? -4.343 7.393 5.529 1.00 97.56 139 LEU A O 1
ATOM 1148 N N . THR A 1 140 ? -3.037 9.212 5.509 1.00 97.12 140 THR A N 1
ATOM 1149 C CA . THR A 1 140 ? -2.846 9.246 4.052 1.00 97.12 140 THR A CA 1
ATOM 1150 C C . THR A 1 140 ? -1.452 8.743 3.714 1.00 97.12 140 THR A C 1
ATOM 1152 O O . THR A 1 140 ? -0.471 9.281 4.233 1.00 97.12 140 THR A O 1
ATOM 1155 N N . LEU A 1 141 ? -1.381 7.751 2.827 1.00 96.94 141 LEU A N 1
ATOM 1156 C CA . LEU A 1 141 ? -0.147 7.267 2.222 1.00 96.94 141 LEU A CA 1
ATOM 1157 C C . LEU A 1 141 ? -0.142 7.708 0.763 1.00 96.94 141 LEU A C 1
ATOM 1159 O O . LEU A 1 141 ? -1.048 7.360 0.003 1.00 96.94 141 LEU A O 1
ATOM 1163 N N . LYS A 1 142 ? 0.869 8.481 0.381 1.00 97.06 142 LYS A N 1
ATOM 1164 C CA . LYS A 1 142 ? 1.113 8.887 -1.000 1.00 97.06 142 LYS A CA 1
ATOM 1165 C C . LYS A 1 142 ? 2.474 8.361 -1.429 1.00 97.06 142 LYS A C 1
ATOM 1167 O O . LYS A 1 142 ? 3.453 8.572 -0.721 1.00 97.06 142 LYS A O 1
ATOM 1172 N N . THR A 1 143 ? 2.535 7.754 -2.605 1.00 97.94 143 THR A N 1
ATOM 1173 C CA . THR A 1 143 ? 3.791 7.308 -3.212 1.00 97.94 143 THR A CA 1
ATOM 1174 C C . THR A 1 143 ? 3.990 8.062 -4.511 1.00 97.94 143 THR A C 1
ATOM 1176 O O . THR A 1 143 ? 3.071 8.080 -5.333 1.00 97.94 143 THR A O 1
ATOM 1179 N N . SER A 1 144 ? 5.141 8.707 -4.693 1.00 97.75 144 SER A N 1
ATOM 1180 C CA . SER A 1 144 ? 5.524 9.302 -5.975 1.00 97.75 144 SER A CA 1
ATOM 1181 C C . SER A 1 144 ? 6.710 8.584 -6.599 1.00 97.75 144 SER A C 1
ATOM 1183 O O . SER A 1 144 ? 7.541 7.996 -5.907 1.00 97.75 144 SER A O 1
ATOM 1185 N N . PHE A 1 145 ? 6.726 8.606 -7.926 1.00 98.44 145 PHE A N 1
ATOM 1186 C CA . PHE A 1 145 ? 7.673 7.913 -8.779 1.00 98.44 145 PHE A CA 1
ATOM 1187 C C . PHE A 1 145 ? 8.110 8.887 -9.866 1.00 98.44 145 PHE A C 1
ATOM 1189 O O . PHE A 1 145 ? 7.283 9.286 -10.686 1.00 98.44 145 PHE A O 1
ATOM 1196 N N . LEU A 1 146 ? 9.386 9.262 -9.867 1.00 98.56 146 LEU A N 1
ATOM 1197 C CA . LEU A 1 146 ? 9.999 10.109 -10.887 1.00 98.56 146 LEU A CA 1
ATOM 1198 C C . LEU A 1 146 ? 10.977 9.274 -11.708 1.00 98.56 146 LEU A C 1
ATOM 1200 O O . LEU A 1 146 ? 11.921 8.702 -11.162 1.00 98.56 146 LEU A O 1
ATOM 1204 N N . ASN A 1 147 ? 10.758 9.212 -13.017 1.00 98.50 147 ASN A N 1
ATOM 1205 C CA . ASN A 1 147 ? 11.595 8.435 -13.917 1.00 98.50 147 ASN A CA 1
ATOM 1206 C C . ASN A 1 147 ? 12.761 9.268 -14.467 1.00 98.50 147 ASN A C 1
ATOM 1208 O O . ASN A 1 147 ? 12.553 10.160 -15.283 1.00 98.50 147 ASN A O 1
ATOM 1212 N N . LEU A 1 148 ? 13.992 8.938 -14.075 1.00 98.31 148 LEU A N 1
ATOM 1213 C CA . LEU A 1 148 ? 15.212 9.544 -14.623 1.00 98.31 148 LEU A CA 1
ATOM 1214 C C . LEU A 1 148 ? 15.854 8.697 -15.728 1.00 98.31 148 LEU A C 1
ATOM 1216 O O . LEU A 1 148 ? 16.949 9.009 -16.198 1.00 98.31 148 LEU A O 1
ATOM 1220 N N . ASN A 1 149 ? 15.205 7.609 -16.146 1.00 97.94 149 ASN A N 1
ATOM 1221 C CA . ASN A 1 149 ? 15.657 6.861 -17.309 1.00 97.94 149 ASN A CA 1
ATOM 1222 C C . ASN A 1 149 ? 15.412 7.662 -18.597 1.00 97.94 149 ASN A C 1
ATOM 1224 O O . ASN A 1 149 ? 14.400 8.355 -18.706 1.00 97.94 149 ASN A O 1
ATOM 1228 N N . PRO A 1 150 ? 16.264 7.492 -19.625 1.00 97.00 150 PRO A N 1
ATOM 1229 C CA . PRO A 1 150 ? 16.028 8.066 -20.950 1.00 97.00 150 PRO A CA 1
ATOM 1230 C C . PRO A 1 150 ? 14.914 7.339 -21.730 1.00 97.00 150 PRO A C 1
ATOM 1232 O O . PRO A 1 150 ? 14.570 7.747 -22.837 1.00 97.00 150 PRO A O 1
ATOM 1235 N N . HIS A 1 151 ? 14.349 6.265 -21.173 1.00 97.06 151 HIS A N 1
ATOM 1236 C CA . HIS A 1 151 ? 13.281 5.458 -21.760 1.00 97.06 151 HIS A CA 1
ATOM 1237 C C . HIS A 1 151 ? 12.090 5.325 -20.794 1.00 97.06 151 HIS A C 1
ATOM 1239 O O . HIS A 1 151 ? 12.233 5.545 -19.585 1.00 97.06 151 HIS A O 1
ATOM 1245 N N . PRO A 1 152 ? 10.903 4.934 -21.293 1.00 97.25 152 PRO A N 1
ATOM 1246 C CA . PRO A 1 152 ? 9.772 4.641 -20.429 1.00 97.25 152 PRO A CA 1
ATOM 1247 C C . PRO A 1 152 ? 10.081 3.534 -19.412 1.00 97.25 152 PRO A C 1
ATOM 1249 O O . PRO A 1 152 ? 10.758 2.552 -19.726 1.00 97.25 152 PRO A O 1
ATOM 1252 N N . PHE A 1 153 ? 9.546 3.674 -18.202 1.00 97.81 153 PHE A N 1
ATOM 1253 C CA . PHE A 1 153 ? 9.619 2.670 -17.144 1.00 97.81 153 PHE A CA 1
ATOM 1254 C C . PHE A 1 153 ? 8.214 2.179 -16.794 1.00 97.81 153 PHE A C 1
ATOM 1256 O O . PHE A 1 153 ? 7.303 2.983 -16.585 1.00 97.81 153 PHE A O 1
ATOM 1263 N N . ARG A 1 154 ? 8.018 0.857 -16.756 1.00 97.75 154 ARG A N 1
ATOM 1264 C CA . ARG A 1 154 ? 6.705 0.237 -16.533 1.00 97.75 154 ARG A CA 1
ATOM 1265 C C . ARG A 1 154 ? 6.699 -0.567 -15.243 1.00 97.75 154 ARG A C 1
ATOM 1267 O O . ARG A 1 154 ? 7.634 -1.323 -15.001 1.00 97.75 154 ARG A O 1
ATOM 1274 N N . PHE A 1 155 ? 5.663 -0.398 -14.426 1.00 98.00 155 PHE A N 1
ATOM 1275 C CA . PHE A 1 155 ? 5.572 -1.028 -13.107 1.00 98.00 155 PHE A CA 1
ATOM 1276 C C . PHE A 1 155 ? 4.139 -1.133 -12.592 1.00 98.00 155 PHE A C 1
ATOM 1278 O O . PHE A 1 155 ? 3.206 -0.559 -13.151 1.00 98.00 155 PHE A O 1
ATOM 1285 N N . CYS A 1 156 ? 3.972 -1.827 -11.472 1.00 97.81 156 CYS A N 1
ATOM 1286 C CA . CYS A 1 156 ? 2.810 -1.679 -10.607 1.00 97.81 156 CYS A CA 1
ATOM 1287 C C . CYS A 1 156 ? 3.259 -1.577 -9.147 1.00 97.81 156 CYS A C 1
ATOM 1289 O O . CYS A 1 156 ? 4.398 -1.899 -8.808 1.00 97.81 156 CYS A O 1
ATOM 1291 N N . TYR A 1 157 ? 2.391 -1.066 -8.281 1.00 98.31 157 TYR A N 1
ATOM 1292 C CA . TYR A 1 157 ? 2.709 -0.960 -6.864 1.00 98.31 157 TYR A CA 1
ATOM 1293 C C . TYR A 1 157 ? 1.472 -1.124 -5.987 1.00 98.31 157 TYR A C 1
ATOM 1295 O O . TYR A 1 157 ? 0.333 -1.040 -6.453 1.00 98.31 157 TYR A O 1
ATOM 1303 N N . GLY A 1 158 ? 1.702 -1.374 -4.708 1.00 98.12 158 GLY A N 1
ATOM 1304 C CA . GLY A 1 158 ? 0.654 -1.504 -3.710 1.00 98.12 158 GLY A CA 1
ATOM 1305 C C . GLY A 1 158 ? 1.227 -1.520 -2.306 1.00 98.12 158 GLY A C 1
ATOM 1306 O O . GLY A 1 158 ? 2.430 -1.359 -2.117 1.00 98.12 158 GLY A O 1
ATOM 1307 N N . TYR A 1 159 ? 0.364 -1.722 -1.322 1.00 97.69 159 TYR A N 1
ATOM 1308 C CA . TYR A 1 159 ? 0.763 -1.803 0.080 1.00 97.69 159 TYR A CA 1
ATOM 1309 C C . TYR A 1 159 ? 0.149 -3.015 0.752 1.00 97.69 159 TYR A C 1
ATOM 1311 O O . TYR A 1 159 ? -0.945 -3.431 0.383 1.00 97.69 159 TYR A O 1
ATOM 1319 N N . HIS A 1 160 ? 0.837 -3.534 1.767 1.00 95.81 160 HIS A N 1
ATOM 1320 C CA . HIS A 1 160 ? 0.418 -4.741 2.472 1.00 95.81 160 HIS A CA 1
ATOM 1321 C C . HIS A 1 160 ? 0.078 -4.503 3.959 1.00 95.81 160 HIS A C 1
ATOM 1323 O O . HIS A 1 160 ? 0.742 -5.056 4.837 1.00 95.81 160 HIS A O 1
ATOM 1329 N N . PRO A 1 161 ? -0.918 -3.659 4.294 1.00 95.69 161 PRO A N 1
ATOM 1330 C CA . PRO A 1 161 ? -1.229 -3.353 5.683 1.00 95.69 161 PRO A CA 1
ATOM 1331 C C . PRO A 1 161 ? -1.980 -4.493 6.376 1.00 95.69 161 PRO A C 1
ATOM 1333 O O . PRO A 1 161 ? -3.011 -4.973 5.897 1.00 95.69 161 PRO A O 1
ATOM 1336 N N . TYR A 1 162 ? -1.489 -4.858 7.557 1.00 94.75 162 TYR A N 1
ATOM 1337 C CA . TYR A 1 162 ? -2.100 -5.832 8.455 1.00 94.75 162 TYR A CA 1
ATOM 1338 C C . TYR A 1 162 ? -2.938 -5.139 9.525 1.00 94.75 162 TYR A C 1
ATOM 1340 O O . TYR A 1 162 ? -2.398 -4.434 10.373 1.00 94.75 162 TYR A O 1
ATOM 1348 N N . PHE A 1 163 ? -4.244 -5.382 9.550 1.00 94.88 163 PHE A N 1
ATOM 1349 C CA . PHE A 1 163 ? -5.147 -4.854 10.570 1.00 94.88 163 PHE A CA 1
ATOM 1350 C C . PHE A 1 163 ? -5.446 -5.887 11.642 1.00 94.88 163 PHE A C 1
ATOM 1352 O O . PHE A 1 163 ? -5.658 -7.067 11.357 1.00 94.88 163 PHE A O 1
ATOM 1359 N N . ARG A 1 164 ? -5.515 -5.430 12.893 1.00 91.94 164 ARG A N 1
ATOM 1360 C CA . ARG A 1 164 ? -5.872 -6.293 14.016 1.00 91.94 164 ARG A CA 1
ATOM 1361 C C . ARG A 1 164 ? -7.368 -6.610 13.997 1.00 91.94 164 ARG A C 1
ATOM 1363 O O . ARG A 1 164 ? -8.215 -5.725 14.069 1.00 91.94 164 ARG A O 1
ATOM 1370 N N . MET A 1 165 ? -7.696 -7.890 14.003 1.00 87.00 165 MET A N 1
ATOM 1371 C CA . MET A 1 165 ? -9.008 -8.403 14.385 1.00 87.00 165 MET A CA 1
ATOM 1372 C C . MET A 1 165 ? -8.930 -8.857 15.847 1.00 87.00 165 MET A C 1
ATOM 1374 O O . MET A 1 165 ? -7.853 -9.065 16.397 1.00 87.00 165 MET A O 1
ATOM 1378 N N . LYS A 1 166 ? -10.055 -8.973 16.547 1.00 78.69 166 LYS A N 1
ATOM 1379 C CA . LYS A 1 166 ? -10.044 -9.476 17.937 1.00 78.69 166 LYS A CA 1
ATOM 1380 C C . LYS A 1 166 ? -10.883 -10.729 18.115 1.00 78.69 166 LYS A C 1
ATOM 1382 O O . LYS A 1 166 ? -10.624 -11.501 19.032 1.00 78.69 166 LYS A O 1
ATOM 1387 N N . SER A 1 167 ? -11.855 -10.924 17.237 1.00 80.50 167 SER A N 1
ATOM 1388 C CA . SER A 1 167 ? -12.763 -12.057 17.261 1.00 80.50 167 SER A CA 1
ATOM 1389 C C . SER A 1 167 ? -13.349 -12.306 15.876 1.00 80.50 167 SER A C 1
ATOM 1391 O O . SER A 1 167 ? -13.175 -11.521 14.940 1.00 80.50 167 SER A O 1
ATOM 1393 N N . ASP A 1 168 ? -14.082 -13.404 15.780 1.00 81.56 168 ASP A N 1
ATOM 1394 C CA . ASP A 1 168 ? -14.919 -13.794 14.649 1.00 81.56 168 ASP A CA 1
ATOM 1395 C C . ASP A 1 168 ? -16.122 -12.860 14.414 1.00 81.56 168 ASP A C 1
ATOM 1397 O O . ASP A 1 168 ? -16.714 -12.893 13.337 1.00 81.56 168 ASP A O 1
ATOM 1401 N N . ARG A 1 169 ? -16.447 -11.980 15.376 1.00 89.56 169 ARG A N 1
ATOM 1402 C CA . ARG A 1 169 ? -17.527 -10.976 15.282 1.00 89.56 169 ARG A CA 1
ATOM 1403 C C . ARG A 1 169 ? -17.186 -9.761 14.419 1.00 89.56 169 ARG A C 1
ATOM 1405 O O . ARG A 1 169 ? -18.020 -8.867 14.259 1.00 89.56 169 ARG A O 1
ATOM 1412 N N . CYS A 1 170 ? -15.959 -9.674 13.911 1.00 94.19 170 CYS A N 1
ATOM 1413 C CA . CYS A 1 170 ? -15.578 -8.630 12.970 1.00 94.19 170 CYS A CA 1
ATOM 1414 C C . CYS A 1 170 ? -16.429 -8.699 11.693 1.00 94.19 170 CYS A C 1
ATOM 1416 O O . CYS A 1 170 ? -16.811 -9.775 11.232 1.00 94.19 170 CYS A O 1
ATOM 1418 N N . LEU A 1 171 ? -16.692 -7.537 11.095 1.00 96.12 171 LEU A N 1
ATOM 1419 C CA . LEU A 1 171 ? -17.468 -7.424 9.860 1.00 96.12 171 LEU A CA 1
ATOM 1420 C C . LEU A 1 171 ? -16.628 -6.779 8.766 1.00 96.12 171 LEU A C 1
ATOM 1422 O O . LEU A 1 171 ? -15.930 -5.797 9.014 1.00 96.12 171 LEU A O 1
ATOM 1426 N N . LEU A 1 172 ? -16.760 -7.296 7.546 1.00 97.06 172 LEU A N 1
ATOM 1427 C CA . LEU A 1 172 ? -16.153 -6.723 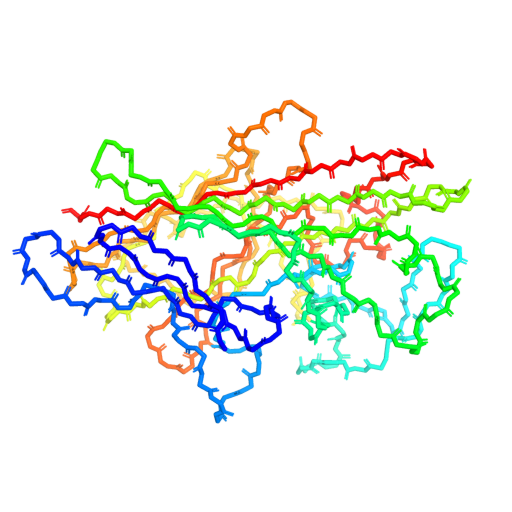6.350 1.00 97.06 172 LEU A CA 1
ATOM 1428 C C . LEU A 1 172 ? -17.253 -6.199 5.424 1.00 97.06 172 LEU A C 1
ATOM 1430 O O . LEU A 1 172 ? -18.186 -6.930 5.081 1.00 97.06 172 LEU A O 1
ATOM 1434 N N . ARG A 1 173 ? -17.165 -4.930 5.028 1.00 97.50 173 ARG A N 1
ATOM 1435 C CA . ARG A 1 173 ? -18.084 -4.268 4.087 1.00 97.50 173 ARG A CA 1
ATOM 1436 C C . ARG A 1 173 ? -17.280 -3.594 2.984 1.00 97.50 173 ARG A C 1
ATOM 1438 O O . ARG A 1 173 ? -16.172 -3.134 3.231 1.00 97.50 173 ARG A O 1
ATOM 1445 N N . SER A 1 174 ? -17.821 -3.530 1.773 1.00 97.38 174 SER A N 1
ATOM 1446 C CA . SER A 1 174 ? -17.128 -2.928 0.633 1.00 97.38 174 SER A CA 1
ATOM 1447 C C . SER A 1 174 ? -18.084 -2.639 -0.526 1.00 97.38 174 SER A C 1
ATOM 1449 O O . SER A 1 174 ? -19.155 -3.242 -0.619 1.00 97.38 174 SER A O 1
ATOM 1451 N N . ASN A 1 175 ? -17.683 -1.747 -1.436 1.00 95.38 175 ASN A N 1
ATOM 1452 C CA . ASN A 1 175 ? -18.274 -1.612 -2.770 1.00 95.38 175 ASN A CA 1
ATOM 1453 C C . ASN A 1 175 ? -17.619 -2.516 -3.834 1.00 95.38 175 ASN A C 1
ATOM 1455 O O . ASN A 1 175 ? -18.034 -2.475 -4.994 1.00 95.38 175 ASN A O 1
ATOM 1459 N N . LEU A 1 176 ? -16.632 -3.333 -3.466 1.00 94.62 176 LEU A N 1
ATOM 1460 C CA . LEU A 1 176 ? -15.992 -4.320 -4.333 1.00 94.62 176 LEU A CA 1
ATOM 1461 C C . LEU A 1 176 ? -16.993 -5.432 -4.688 1.00 94.62 176 LEU A C 1
ATOM 1463 O O . LEU A 1 176 ? -17.216 -6.373 -3.932 1.00 94.62 176 LEU A O 1
ATOM 1467 N N . ARG A 1 177 ? -17.646 -5.316 -5.848 1.00 86.12 177 ARG A N 1
ATOM 1468 C CA . ARG A 1 177 ? -18.680 -6.273 -6.301 1.00 86.12 177 ARG A CA 1
ATOM 1469 C C . ARG A 1 177 ? -18.140 -7.399 -7.179 1.00 86.12 177 ARG A C 1
ATOM 1471 O O . ARG A 1 177 ? -18.889 -8.324 -7.496 1.00 86.12 177 ARG A O 1
ATOM 1478 N N . LYS A 1 178 ? -16.880 -7.296 -7.604 1.00 93.06 178 LYS A N 1
ATOM 1479 C CA . LYS A 1 178 ? -16.213 -8.235 -8.506 1.00 93.06 178 LYS A CA 1
ATOM 1480 C C . LYS A 1 178 ? -15.038 -8.887 -7.788 1.00 93.06 178 LYS A C 1
ATOM 1482 O O . LYS A 1 178 ? -14.116 -8.189 -7.371 1.00 93.06 178 LYS A O 1
ATOM 1487 N N . GLN A 1 179 ? -15.083 -10.208 -7.673 1.00 97.56 179 GLN A N 1
ATOM 1488 C CA . GLN A 1 179 ? -13.945 -11.036 -7.290 1.00 97.56 179 GLN A CA 1
ATOM 1489 C C . GLN A 1 179 ? -13.263 -11.536 -8.564 1.00 97.56 179 GLN A C 1
ATOM 1491 O O . GLN A 1 179 ? -13.944 -11.982 -9.483 1.00 97.56 179 GLN A O 1
ATOM 1496 N N . ILE A 1 180 ? -11.943 -11.439 -8.636 1.00 98.06 180 ILE A N 1
ATOM 1497 C CA . ILE A 1 180 ? -11.157 -11.966 -9.750 1.00 98.06 180 ILE A CA 1
ATOM 1498 C C . ILE A 1 180 ? -10.770 -13.409 -9.399 1.00 98.06 180 ILE A C 1
ATOM 1500 O O . ILE A 1 180 ? -10.207 -13.627 -8.322 1.00 98.06 180 ILE A O 1
ATOM 1504 N N . PRO A 1 181 ? -11.083 -14.400 -10.253 1.00 97.69 181 PRO A N 1
ATOM 1505 C CA . PRO A 1 181 ? -10.668 -15.779 -10.027 1.00 97.69 181 PRO A CA 1
ATOM 1506 C C . PRO A 1 181 ? -9.146 -15.922 -10.005 1.00 97.69 181 PRO A C 1
ATOM 1508 O O . PRO A 1 181 ? -8.442 -15.313 -10.815 1.00 97.69 181 PRO A O 1
ATOM 1511 N N . LEU A 1 182 ? -8.663 -16.757 -9.089 1.00 96.62 182 LEU A N 1
ATOM 1512 C CA . LEU A 1 182 ? -7.261 -17.145 -8.983 1.00 96.62 182 LEU A CA 1
ATOM 1513 C C . LEU A 1 182 ? -7.092 -18.598 -9.444 1.00 96.62 182 LEU A C 1
ATOM 1515 O O . LEU A 1 182 ? -8.021 -19.401 -9.332 1.00 96.62 182 LEU A O 1
ATOM 1519 N N . GLN A 1 183 ? -5.912 -18.910 -9.964 1.00 94.88 183 GLN A N 1
ATOM 1520 C CA . GLN A 1 183 ? -5.455 -20.261 -10.278 1.00 94.88 183 GLN A CA 1
ATOM 1521 C C . GLN A 1 183 ? -4.988 -20.986 -9.000 1.00 94.88 183 GLN A C 1
ATOM 1523 O O . GLN A 1 183 ? -4.988 -20.410 -7.911 1.00 94.88 183 GLN A O 1
ATOM 1528 N N . GLU A 1 184 ? -4.582 -22.252 -9.124 1.00 91.12 184 GLU A N 1
ATOM 1529 C CA . GLU A 1 184 ? -4.063 -23.046 -7.995 1.00 91.12 184 GLU A CA 1
ATOM 1530 C C . GLU A 1 184 ? -2.779 -22.453 -7.394 1.00 91.12 184 GLU A C 1
ATOM 1532 O O . GLU A 1 184 ? -2.595 -22.483 -6.180 1.00 91.12 184 GLU A O 1
ATOM 1537 N N . ASP A 1 185 ? -1.938 -21.835 -8.227 1.00 89.56 185 ASP A N 1
ATOM 1538 C CA . ASP A 1 185 ? -0.737 -21.093 -7.816 1.00 89.56 185 ASP A CA 1
ATOM 1539 C C . ASP A 1 185 ? -1.042 -19.703 -7.224 1.00 89.56 185 ASP A C 1
ATOM 1541 O O . ASP A 1 185 ? -0.134 -18.927 -6.915 1.00 89.56 185 ASP A O 1
ATOM 1545 N N . LEU A 1 186 ? -2.332 -19.382 -7.065 1.00 92.50 186 LEU A N 1
ATOM 1546 C CA . LEU A 1 186 ? -2.859 -18.129 -6.538 1.00 92.50 186 LEU A CA 1
ATOM 1547 C C . LEU A 1 186 ? -2.505 -16.891 -7.380 1.00 92.50 186 LEU A C 1
ATOM 1549 O O . LEU A 1 186 ? -2.606 -15.758 -6.899 1.00 92.50 186 LEU A O 1
ATOM 1553 N N . THR A 1 187 ? -2.132 -17.077 -8.647 1.00 94.88 187 THR A N 1
ATOM 1554 C CA . THR A 1 187 ? -2.072 -15.995 -9.633 1.00 94.88 187 THR A CA 1
ATOM 1555 C C . THR A 1 187 ? -3.453 -15.753 -10.260 1.00 94.88 187 THR A C 1
ATOM 1557 O O . THR A 1 187 ? -4.279 -16.665 -10.320 1.00 94.88 187 THR A O 1
ATOM 1560 N N . PRO A 1 188 ? -3.765 -14.534 -10.730 1.00 96.81 188 PRO A N 1
ATOM 1561 C CA . PRO A 1 188 ? -5.044 -14.251 -11.382 1.00 96.81 188 PRO A CA 1
ATOM 1562 C C . PRO A 1 188 ? -5.212 -15.001 -12.703 1.00 96.81 188 PRO A C 1
ATOM 1564 O O . PRO A 1 188 ? -4.257 -15.158 -13.461 1.00 96.81 188 PRO A O 1
ATOM 1567 N N . VAL A 1 189 ? -6.447 -15.384 -13.024 1.00 96.94 189 VAL A N 1
ATOM 1568 C CA . VAL A 1 189 ? -6.790 -15.893 -14.359 1.00 96.94 189 VAL A CA 1
ATOM 1569 C C . VAL A 1 189 ? -6.801 -14.737 -15.364 1.00 96.94 189 VAL A C 1
ATOM 1571 O O . VAL A 1 189 ? -7.545 -13.770 -15.190 1.00 96.94 189 VAL A O 1
ATOM 1574 N N . TYR A 1 190 ? -6.015 -14.859 -16.437 1.00 95.69 190 TYR A N 1
ATOM 1575 C CA . TYR A 1 190 ? -5.994 -13.921 -17.565 1.00 95.69 190 TYR A CA 1
ATOM 1576 C C . TYR A 1 190 ? -6.729 -14.498 -18.794 1.00 95.69 190 TYR A C 1
ATOM 1578 O O . TYR A 1 190 ? -6.643 -15.704 -19.028 1.00 95.69 190 TYR A O 1
ATOM 1586 N N . PRO A 1 191 ? -7.435 -13.675 -19.604 1.00 95.25 191 PRO A N 1
ATOM 1587 C CA . PRO A 1 191 ? -7.685 -12.240 -19.420 1.00 95.25 191 PRO A CA 1
ATOM 1588 C C . PRO A 1 191 ? -8.532 -11.961 -18.172 1.00 95.25 191 PRO A C 1
ATOM 1590 O O . PRO A 1 191 ? -9.405 -12.751 -17.828 1.00 95.25 191 PRO A O 1
ATOM 1593 N N . ILE A 1 192 ? -8.280 -10.836 -17.494 1.00 95.69 192 ILE A N 1
ATOM 1594 C CA . ILE A 1 192 ? -8.940 -10.514 -16.221 1.00 95.69 192 ILE A CA 1
ATOM 1595 C C . ILE A 1 192 ? -10.451 -10.354 -16.415 1.00 95.69 192 ILE A C 1
ATOM 1597 O O . ILE A 1 192 ? -10.916 -9.528 -17.202 1.00 95.69 192 ILE A O 1
ATOM 1601 N N . TYR A 1 193 ? -11.222 -11.094 -15.622 1.00 94.94 193 TYR A N 1
ATOM 1602 C CA . TYR A 1 193 ? -12.663 -10.920 -15.475 1.00 94.94 193 TYR A CA 1
ATOM 1603 C C . TYR A 1 193 ? -13.069 -11.039 -14.006 1.00 94.94 193 TYR A C 1
ATOM 1605 O O . TYR A 1 193 ? -12.359 -11.610 -13.181 1.00 94.94 193 TYR A O 1
ATOM 1613 N N . GLY A 1 194 ? -14.222 -10.461 -13.671 1.00 94.44 194 GLY A N 1
ATOM 1614 C CA . GLY A 1 194 ? -14.750 -10.465 -12.312 1.00 94.44 194 GLY A CA 1
ATOM 1615 C C . GLY A 1 194 ? -16.039 -11.269 -12.201 1.00 94.44 194 GLY A C 1
ATOM 1616 O O . GLY A 1 194 ? -16.963 -11.060 -12.987 1.00 94.44 194 GLY A O 1
ATOM 1617 N N . THR A 1 195 ? -16.141 -12.121 -11.188 1.00 95.75 195 THR A N 1
ATOM 1618 C CA . THR A 1 195 ? -17.379 -12.793 -10.789 1.00 95.75 195 THR A CA 1
ATOM 1619 C C . THR A 1 195 ? -18.085 -11.994 -9.699 1.00 95.75 195 THR A C 1
ATOM 1621 O O . THR A 1 195 ? -17.447 -11.346 -8.865 1.00 95.75 195 THR A O 1
ATOM 1624 N N . LYS A 1 196 ? -19.423 -12.028 -9.680 1.00 95.00 196 LYS A N 1
ATOM 1625 C CA . LYS A 1 196 ? -20.185 -11.450 -8.564 1.00 95.00 196 LYS A CA 1
ATOM 1626 C C . LYS A 1 196 ? -19.795 -12.147 -7.261 1.00 95.00 196 LYS A C 1
ATOM 1628 O O . LYS A 1 196 ? -19.550 -13.349 -7.250 1.00 95.00 196 LYS A O 1
ATOM 1633 N N . THR A 1 197 ? -19.766 -11.383 -6.178 1.00 94.38 197 THR A N 1
ATOM 1634 C CA . THR A 1 197 ? -19.386 -11.872 -4.853 1.00 94.38 197 THR A CA 1
ATOM 1635 C C . THR A 1 197 ? -20.302 -11.276 -3.786 1.00 94.38 197 THR A C 1
ATOM 1637 O O . THR A 1 197 ? -20.717 -10.121 -3.889 1.00 94.38 197 THR A O 1
ATOM 1640 N N . ASP A 1 198 ? -20.642 -12.068 -2.773 1.00 93.56 198 ASP A N 1
ATOM 1641 C CA . ASP A 1 198 ? -21.484 -11.695 -1.629 1.00 93.56 198 ASP A CA 1
ATOM 1642 C C . ASP A 1 198 ? -20.679 -11.571 -0.324 1.00 93.56 198 ASP A C 1
ATOM 1644 O O . ASP A 1 198 ? -21.239 -11.239 0.724 1.00 93.56 198 ASP A O 1
ATOM 1648 N N . ARG A 1 199 ? -19.353 -11.771 -0.389 1.00 94.75 199 ARG A N 1
ATOM 1649 C CA . ARG A 1 199 ? -18.426 -11.830 0.757 1.00 94.75 199 ARG A CA 1
ATOM 1650 C C . ARG A 1 199 ? -18.563 -10.631 1.697 1.00 94.75 199 ARG A C 1
ATOM 1652 O O . ARG A 1 199 ? -18.480 -10.783 2.910 1.00 94.75 199 ARG A O 1
ATOM 1659 N N . PHE A 1 200 ? -18.849 -9.454 1.144 1.00 96.19 200 PHE A N 1
ATOM 1660 C CA . PHE A 1 200 ? -19.003 -8.199 1.886 1.00 96.19 200 PHE A CA 1
ATOM 1661 C C . PHE A 1 200 ? -20.393 -7.982 2.502 1.00 96.19 200 PHE A C 1
ATOM 1663 O O . PHE A 1 200 ? -20.652 -6.931 3.079 1.00 96.19 200 PHE A O 1
ATOM 1670 N N . THR A 1 201 ? -21.305 -8.946 2.378 1.00 94.44 201 THR A N 1
ATOM 1671 C CA . THR A 1 201 ? -22.635 -8.928 3.017 1.00 94.44 201 THR A CA 1
ATOM 1672 C C . THR A 1 201 ? -22.770 -9.970 4.126 1.00 94.44 201 THR A C 1
ATOM 1674 O O . THR A 1 201 ? -23.765 -9.984 4.851 1.00 94.44 201 THR A O 1
ATOM 1677 N N . LEU A 1 202 ? -21.749 -10.813 4.300 1.00 93.38 202 LEU A N 1
ATOM 1678 C CA . LEU A 1 202 ? -21.734 -11.875 5.295 1.00 93.38 202 LEU A CA 1
ATOM 1679 C C . LEU A 1 202 ? -21.700 -11.315 6.725 1.00 93.38 202 LEU A C 1
ATOM 1681 O O . LEU A 1 202 ? -21.223 -10.204 6.992 1.00 93.38 202 LEU A O 1
ATOM 1685 N N . LYS A 1 203 ? -22.230 -12.108 7.661 1.00 92.12 203 LYS A N 1
ATOM 1686 C CA . LYS A 1 203 ? -22.265 -11.773 9.094 1.00 92.12 203 LYS A CA 1
ATOM 1687 C C . LYS A 1 203 ? -20.929 -11.980 9.804 1.00 92.12 203 LYS A C 1
ATOM 1689 O O . LYS A 1 203 ? -20.760 -11.399 10.859 1.00 92.12 203 LYS A O 1
ATOM 1694 N N . ASN A 1 204 ? -20.022 -12.757 9.216 1.00 91.12 204 ASN A N 1
ATOM 1695 C CA . ASN A 1 204 ? -18.661 -12.986 9.695 1.00 91.12 204 ASN A CA 1
ATOM 1696 C C . ASN A 1 204 ? -17.706 -12.902 8.498 1.00 91.12 204 ASN A C 1
ATOM 1698 O O . ASN A 1 204 ? -18.124 -13.122 7.355 1.00 91.12 204 ASN A O 1
ATOM 1702 N N . ILE A 1 205 ? -16.431 -12.613 8.754 1.00 93.19 205 ILE A N 1
ATOM 1703 C CA . ILE A 1 205 ? -15.394 -12.600 7.716 1.00 93.19 205 ILE A CA 1
ATOM 1704 C C . ILE A 1 205 ? -15.048 -14.056 7.353 1.00 93.19 205 ILE A C 1
ATOM 1706 O O . ILE A 1 205 ? -14.638 -14.810 8.235 1.00 93.19 205 ILE A O 1
ATOM 1710 N N . PRO A 1 206 ? -15.239 -14.492 6.093 1.00 92.00 206 PRO A N 1
ATOM 1711 C CA . PRO A 1 206 ? -14.848 -15.834 5.677 1.00 92.00 206 PRO A CA 1
ATOM 1712 C C . PRO A 1 206 ? -13.322 -15.942 5.580 1.00 92.00 206 PRO A C 1
ATOM 1714 O O . PRO A 1 206 ? -12.626 -14.930 5.544 1.00 92.00 206 PRO A O 1
ATOM 1717 N N . LYS A 1 207 ? -12.802 -17.166 5.449 1.00 92.75 207 LYS A N 1
ATOM 1718 C CA . LYS A 1 207 ? -11.412 -17.358 5.025 1.00 92.75 207 LYS A CA 1
ATOM 1719 C C . LYS A 1 207 ? -11.237 -16.776 3.619 1.00 92.75 207 LYS A C 1
ATOM 1721 O O . LYS A 1 207 ? -11.956 -17.166 2.697 1.00 92.75 207 LYS A O 1
ATOM 1726 N N . LEU A 1 208 ? -10.312 -15.837 3.478 1.00 94.75 208 LEU A N 1
ATOM 1727 C CA . LEU A 1 208 ? -9.988 -15.163 2.231 1.00 94.75 208 LEU A CA 1
ATOM 1728 C C . LEU A 1 208 ? -8.494 -15.308 1.964 1.00 94.75 208 LEU A C 1
ATOM 1730 O O . LEU A 1 208 ? -7.687 -15.101 2.862 1.00 94.75 208 LEU A O 1
ATOM 1734 N N . ASP A 1 209 ? -8.175 -15.648 0.723 1.00 95.38 209 ASP A N 1
ATOM 1735 C CA . ASP A 1 209 ? -6.965 -15.264 -0.005 1.00 95.38 209 ASP A CA 1
ATOM 1736 C C . ASP A 1 209 ? -7.476 -14.898 -1.400 1.00 95.38 209 ASP A C 1
ATOM 1738 O O . ASP A 1 209 ? -7.634 -15.744 -2.281 1.00 95.38 209 ASP A O 1
ATOM 1742 N N . SER A 1 210 ? -8.047 -13.700 -1.511 1.00 97.12 210 SER A N 1
ATOM 1743 C CA . SER A 1 210 ? -8.945 -13.360 -2.615 1.00 97.12 210 SER A CA 1
ATOM 1744 C C . SER A 1 210 ? -8.680 -11.974 -3.166 1.00 97.12 210 SER A C 1
ATOM 1746 O O . SER A 1 210 ? -8.560 -11.002 -2.420 1.00 97.12 210 SER A O 1
ATOM 1748 N N . LEU A 1 211 ? -8.670 -11.905 -4.495 1.00 98.25 211 LEU A N 1
ATOM 1749 C CA . LEU A 1 211 ? -8.465 -10.691 -5.262 1.00 98.25 211 LEU A CA 1
ATOM 1750 C C . LEU A 1 211 ? -9.804 -10.082 -5.680 1.00 98.25 211 LEU A C 1
ATOM 1752 O O . LEU A 1 211 ? -10.683 -10.759 -6.216 1.00 98.25 211 LEU A O 1
ATOM 1756 N N . PHE A 1 212 ? -9.940 -8.779 -5.491 1.00 98.12 212 PHE A N 1
ATOM 1757 C CA . PHE A 1 212 ? -11.126 -8.009 -5.840 1.00 98.12 212 PHE A CA 1
ATOM 1758 C C . PHE A 1 212 ? -10.763 -6.781 -6.674 1.00 98.12 212 PHE A C 1
ATOM 1760 O O . PHE A 1 212 ? -9.622 -6.319 -6.662 1.00 98.12 212 PHE A O 1
ATOM 1767 N N . PHE A 1 213 ? -11.753 -6.228 -7.376 1.00 95.69 213 PHE A N 1
ATOM 1768 C CA . PHE A 1 213 ? -11.600 -5.017 -8.183 1.00 95.69 213 PHE A CA 1
ATOM 1769 C C . PHE A 1 213 ? -12.724 -4.005 -7.937 1.00 95.69 213 PHE A C 1
ATOM 1771 O O . PHE A 1 213 ? -13.902 -4.374 -7.839 1.00 95.69 213 PHE A O 1
ATOM 1778 N N . GLY A 1 214 ? -12.365 -2.720 -7.913 1.00 92.25 214 GLY A N 1
ATOM 1779 C CA . GLY A 1 214 ? -13.302 -1.601 -7.942 1.00 92.25 214 GLY A CA 1
ATOM 1780 C C . GLY A 1 214 ? -12.618 -0.281 -8.290 1.00 92.25 214 GLY A C 1
ATOM 1781 O O . GLY A 1 214 ? -11.544 0.024 -7.785 1.00 92.25 214 GLY A O 1
ATOM 1782 N N . GLU A 1 215 ? -13.264 0.523 -9.134 1.00 86.56 215 GLU A N 1
ATOM 1783 C CA . GLU A 1 215 ? -12.710 1.799 -9.605 1.00 86.56 215 GLU A CA 1
ATOM 1784 C C . GLU A 1 215 ? -12.559 2.808 -8.461 1.00 86.56 215 GLU A C 1
ATOM 1786 O O . GLU A 1 215 ? -11.478 3.357 -8.269 1.00 86.56 215 GLU A O 1
ATOM 1791 N N . ASP A 1 216 ? -13.592 2.995 -7.640 1.00 87.62 216 ASP A N 1
ATOM 1792 C CA . ASP A 1 216 ? -13.556 3.842 -6.437 1.00 87.62 216 ASP A CA 1
ATOM 1793 C C . ASP A 1 216 ? -13.604 2.970 -5.179 1.00 87.62 216 ASP A C 1
ATOM 1795 O O . ASP A 1 216 ? -14.482 3.096 -4.319 1.00 87.62 216 ASP A O 1
ATOM 1799 N N . ALA A 1 217 ? -12.714 1.982 -5.132 1.00 91.81 217 ALA A N 1
ATOM 1800 C CA . ALA A 1 217 ? -12.737 0.928 -4.135 1.00 91.81 217 ALA A CA 1
ATOM 1801 C C . ALA A 1 217 ? -12.526 1.438 -2.701 1.00 91.81 217 ALA A C 1
ATOM 1803 O O . ALA A 1 217 ? -11.611 2.212 -2.397 1.00 91.81 217 ALA A O 1
ATOM 1804 N N . TRP A 1 218 ? -13.363 0.927 -1.800 1.00 96.25 218 TRP A N 1
ATOM 1805 C CA . TRP A 1 218 ? -13.176 1.041 -0.362 1.00 96.25 218 TRP A CA 1
ATOM 1806 C C . TRP A 1 218 ? -13.469 -0.280 0.336 1.00 96.25 218 TRP A C 1
ATOM 1808 O O . TRP A 1 218 ? -14.346 -1.036 -0.078 1.00 96.25 218 TRP A O 1
ATOM 1818 N N . VAL A 1 219 ? -12.781 -0.533 1.443 1.00 98.06 219 VAL A N 1
ATOM 1819 C CA . VAL A 1 219 ? -13.016 -1.684 2.322 1.00 98.06 219 VAL A CA 1
ATOM 1820 C C . VAL A 1 219 ? -13.157 -1.175 3.749 1.00 98.06 219 VAL A C 1
ATOM 1822 O O . VAL A 1 219 ? -12.337 -0.392 4.211 1.00 98.06 219 VAL A O 1
ATOM 1825 N N . LEU A 1 220 ? -14.212 -1.589 4.441 1.00 98.00 220 LEU A N 1
ATOM 1826 C CA . LEU A 1 220 ? -14.495 -1.255 5.832 1.00 98.00 220 LEU A CA 1
ATOM 1827 C C . LEU A 1 220 ? -14.395 -2.523 6.677 1.00 98.00 220 LEU A C 1
ATOM 1829 O O . LEU A 1 220 ? -15.167 -3.462 6.478 1.00 98.00 220 LEU A O 1
ATOM 1833 N N . LEU A 1 221 ? -13.480 -2.510 7.638 1.00 97.56 221 LEU A N 1
ATOM 1834 C CA . LEU A 1 221 ? -13.367 -3.488 8.709 1.00 97.56 221 LEU A CA 1
ATOM 1835 C C . LEU A 1 221 ? -13.987 -2.904 9.979 1.00 97.56 221 LEU A C 1
ATOM 1837 O O . LEU A 1 221 ? -13.541 -1.868 10.469 1.00 97.56 221 LEU A O 1
ATOM 1841 N N . GLN A 1 222 ? -14.990 -3.572 10.535 1.00 9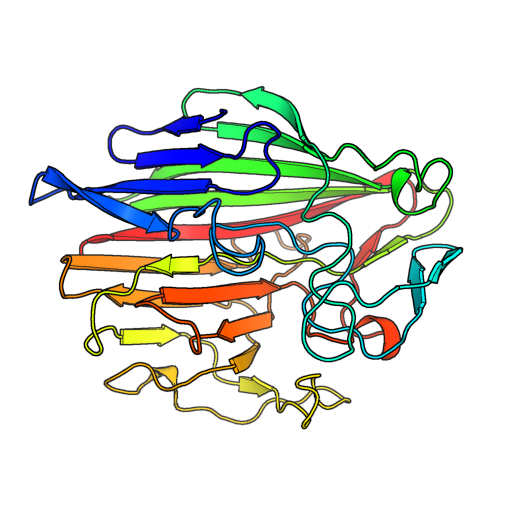7.50 222 GLN A N 1
ATOM 1842 C CA . GLN A 1 222 ? -15.577 -3.219 11.827 1.00 97.50 222 GLN A CA 1
ATOM 1843 C C . GLN A 1 222 ? -15.096 -4.205 12.888 1.00 97.50 222 GLN A C 1
ATOM 1845 O O . GLN A 1 222 ? -15.129 -5.419 12.672 1.00 97.50 222 GLN A O 1
ATOM 1850 N N . VAL A 1 223 ? -14.677 -3.687 14.044 1.00 95.62 223 VAL A N 1
ATOM 1851 C CA . VAL A 1 223 ? -14.155 -4.469 15.172 1.00 95.62 223 VAL A CA 1
ATOM 1852 C C . VAL A 1 223 ? -14.980 -4.146 16.426 1.00 95.62 223 VAL A C 1
ATOM 1854 O O . VAL A 1 223 ? -14.560 -3.336 17.259 1.00 95.62 223 VAL A O 1
ATOM 1857 N N . PRO A 1 224 ? -16.175 -4.758 16.577 1.00 94.62 224 PRO A N 1
ATOM 1858 C CA . PRO A 1 224 ? -17.109 -4.426 17.656 1.00 94.62 224 PRO A CA 1
ATOM 1859 C C . PRO A 1 224 ? -16.520 -4.581 19.061 1.00 94.62 224 PRO A C 1
ATOM 1861 O O . PRO A 1 224 ? -16.774 -3.756 19.934 1.00 94.62 224 PRO A O 1
ATOM 1864 N N . ASP A 1 225 ? -15.672 -5.589 19.260 1.00 92.00 225 ASP A N 1
ATOM 1865 C CA . ASP A 1 225 ? -15.078 -5.955 20.555 1.00 92.00 225 ASP A CA 1
ATOM 1866 C C . ASP A 1 225 ? -14.123 -4.912 21.139 1.00 92.00 225 ASP A C 1
ATOM 1868 O O . ASP A 1 225 ? -13.748 -5.006 22.312 1.00 92.00 225 ASP A O 1
ATOM 1872 N N . ASP A 1 226 ? -13.682 -3.970 20.312 1.00 92.56 226 ASP A N 1
ATOM 1873 C CA . ASP A 1 226 ? -12.858 -2.828 20.696 1.00 92.56 226 ASP A CA 1
ATOM 1874 C C . ASP A 1 226 ? -13.494 -1.495 20.250 1.00 92.56 226 ASP A C 1
ATOM 1876 O O . ASP A 1 226 ? -12.840 -0.456 20.319 1.00 92.56 226 ASP A O 1
ATOM 1880 N N . SER A 1 227 ? -14.763 -1.528 19.815 1.00 95.12 227 SER A N 1
ATOM 1881 C CA . SER A 1 227 ? -15.586 -0.367 19.450 1.00 95.12 227 SER A CA 1
ATOM 1882 C C . SER A 1 227 ? -14.949 0.580 18.426 1.00 95.12 227 SER A C 1
ATOM 1884 O O . SER A 1 227 ? -15.087 1.800 18.521 1.00 95.12 227 SER A O 1
ATOM 1886 N N . TYR A 1 228 ? -14.272 0.027 17.416 1.00 95.81 228 TYR A N 1
ATOM 1887 C CA . TYR A 1 228 ? -13.677 0.815 16.337 1.00 95.81 228 TYR A CA 1
ATOM 1888 C C . TYR A 1 228 ? -13.949 0.221 14.956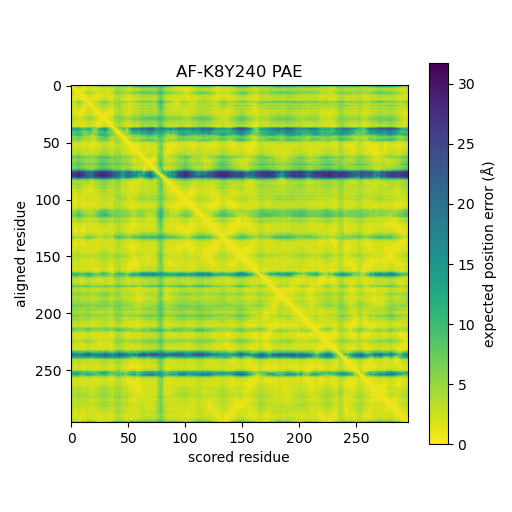 1.00 95.81 228 TYR A C 1
ATOM 1890 O O . TYR A 1 228 ? -14.317 -0.948 14.808 1.00 95.81 228 TYR A O 1
ATOM 1898 N N . GLN A 1 229 ? -13.740 1.041 13.933 1.00 97.44 229 GLN A N 1
ATOM 1899 C CA . GLN A 1 229 ? -13.755 0.617 12.542 1.00 97.44 229 GLN A CA 1
ATOM 1900 C C . GLN A 1 229 ? -12.632 1.289 11.755 1.00 97.44 229 GLN A C 1
ATOM 1902 O O . GLN A 1 229 ? -12.213 2.407 12.062 1.00 97.44 229 GLN A O 1
ATOM 1907 N N . VAL A 1 230 ? -12.166 0.595 10.724 1.00 97.56 230 VAL A N 1
ATOM 1908 C CA . VAL A 1 230 ? -11.139 1.062 9.799 1.00 97.56 230 VAL A CA 1
ATOM 1909 C C . VAL A 1 230 ? -11.689 0.997 8.387 1.00 97.56 230 VAL A C 1
ATOM 1911 O O . VAL A 1 230 ? -12.103 -0.066 7.928 1.00 97.56 230 VAL A O 1
ATOM 1914 N N . ARG A 1 231 ? -11.679 2.126 7.683 1.00 97.94 231 ARG A N 1
ATOM 1915 C CA . ARG A 1 231 ? -12.019 2.209 6.264 1.00 97.94 231 ARG A CA 1
ATOM 1916 C C . ARG A 1 231 ? -10.771 2.508 5.455 1.00 97.94 231 ARG A C 1
ATOM 1918 O O . ARG A 1 231 ? -10.150 3.546 5.640 1.00 97.94 231 ARG A O 1
ATOM 1925 N N . ILE A 1 232 ? -10.450 1.638 4.514 1.00 97.75 232 ILE A N 1
ATOM 1926 C CA . ILE A 1 232 ? -9.429 1.884 3.502 1.00 97.75 232 ILE A CA 1
ATOM 1927 C C . ILE A 1 232 ? -10.138 2.409 2.267 1.00 97.75 232 ILE A C 1
ATOM 1929 O O . ILE A 1 232 ? -11.147 1.841 1.846 1.00 97.75 232 ILE A O 1
ATOM 1933 N N . ARG A 1 233 ? -9.632 3.498 1.702 1.00 95.50 233 ARG A N 1
ATOM 1934 C CA . ARG A 1 233 ? -10.169 4.123 0.495 1.00 95.50 233 ARG A CA 1
ATOM 1935 C C . ARG A 1 233 ? -9.017 4.473 -0.432 1.00 95.50 233 ARG A C 1
ATOM 1937 O O . ARG A 1 233 ? -8.131 5.233 -0.049 1.00 95.50 233 ARG A O 1
ATOM 1944 N N . SER A 1 234 ? -9.062 3.949 -1.646 1.00 90.94 234 SER A N 1
ATOM 1945 C CA . SER A 1 234 ? -8.122 4.306 -2.708 1.00 90.94 234 SER A CA 1
ATOM 1946 C C . SER A 1 234 ? -8.649 5.468 -3.548 1.00 90.94 234 SER A C 1
ATOM 1948 O O . SER A 1 234 ? -9.823 5.832 -3.453 1.00 90.94 234 SER A O 1
ATOM 1950 N N . ASN A 1 235 ? -7.784 6.033 -4.394 1.00 81.88 235 ASN A N 1
ATOM 1951 C CA . ASN A 1 235 ? -8.166 6.955 -5.476 1.00 81.88 235 ASN A CA 1
ATOM 1952 C C . ASN A 1 235 ? -8.833 8.239 -4.953 1.00 81.88 235 ASN A C 1
ATOM 1954 O O . ASN A 1 235 ? -9.796 8.758 -5.511 1.00 81.88 235 ASN A O 1
ATOM 1958 N N . VAL A 1 236 ? -8.331 8.732 -3.817 1.00 70.06 236 VAL A N 1
ATOM 1959 C CA . VAL A 1 236 ? -8.926 9.848 -3.067 1.00 70.06 236 VAL A CA 1
ATOM 1960 C C . VAL A 1 236 ? -8.570 11.213 -3.670 1.00 70.06 236 VAL A C 1
ATOM 1962 O O . VAL A 1 236 ? -9.248 12.199 -3.384 1.00 70.06 236 VAL A O 1
ATOM 1965 N N . SER A 1 237 ? -7.531 11.296 -4.505 1.00 62.88 237 SER A N 1
ATOM 1966 C CA . SER A 1 237 ? -7.048 12.561 -5.056 1.00 62.88 237 SER A CA 1
ATOM 1967 C C . SER A 1 237 ? -6.569 12.431 -6.499 1.00 62.88 237 SER A C 1
ATOM 1969 O O . SER A 1 237 ? -5.711 11.610 -6.768 1.00 62.88 237 SER A O 1
ATOM 1971 N N . LYS A 1 238 ? -7.055 13.339 -7.357 1.00 66.44 238 LYS A N 1
ATOM 1972 C CA . LYS A 1 238 ? -6.594 13.669 -8.722 1.00 66.44 238 LYS A CA 1
ATOM 1973 C C . LYS A 1 238 ? -6.888 12.644 -9.825 1.00 66.44 238 LYS A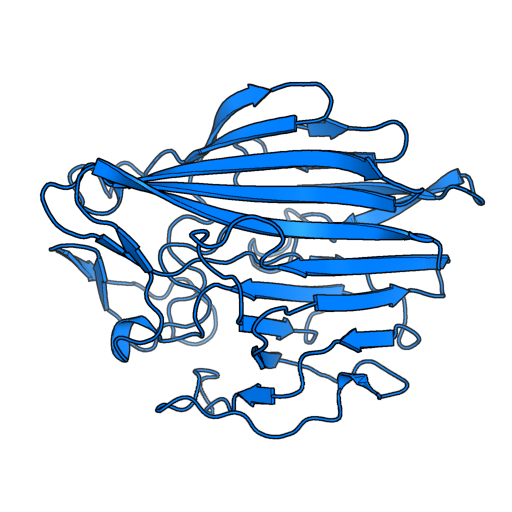 C 1
ATOM 1975 O O . LYS A 1 238 ? -6.664 11.452 -9.693 1.00 66.44 238 LYS A O 1
ATOM 1980 N N . GLU A 1 239 ? -7.334 13.174 -10.962 1.00 69.81 239 GLU A N 1
ATOM 1981 C CA . GLU A 1 239 ? -7.683 12.425 -12.179 1.00 69.81 239 GLU A CA 1
ATOM 1982 C C . GLU A 1 239 ? -6.490 11.666 -12.788 1.00 69.81 239 GLU A C 1
ATOM 1984 O O . GLU A 1 239 ? -6.674 10.615 -13.390 1.00 69.81 239 GLU A O 1
ATOM 1989 N N . ASN A 1 240 ? -5.266 12.154 -12.550 1.00 79.00 240 ASN A N 1
ATOM 1990 C CA . ASN A 1 240 ? -4.030 11.609 -13.121 1.00 79.00 240 ASN A CA 1
ATOM 1991 C C . ASN A 1 240 ? -3.194 10.775 -12.133 1.00 79.00 240 ASN A C 1
ATOM 1993 O O . ASN A 1 240 ? -2.066 10.403 -12.461 1.00 79.00 240 ASN A O 1
ATOM 1997 N N . ASP A 1 241 ? -3.705 10.506 -10.927 1.00 91.06 241 ASP A N 1
ATOM 1998 C CA . ASP A 1 241 ? -3.000 9.652 -9.971 1.00 91.06 241 ASP A CA 1
ATOM 1999 C C . ASP A 1 241 ? -3.052 8.177 -10.419 1.00 91.06 241 ASP A C 1
ATOM 2001 O O . ASP A 1 241 ? -4.022 7.707 -11.023 1.00 91.06 241 ASP A O 1
ATOM 2005 N N . ILE A 1 242 ? -2.006 7.416 -10.091 1.00 95.44 242 ILE A N 1
ATOM 2006 C CA . ILE A 1 242 ? -1.981 5.966 -10.290 1.00 95.44 242 ILE A CA 1
ATOM 2007 C C . ILE A 1 242 ? -3.077 5.351 -9.418 1.00 95.44 242 ILE A C 1
ATOM 2009 O O . ILE A 1 242 ? -3.050 5.464 -8.189 1.00 95.44 242 ILE A O 1
ATOM 2013 N N . ARG A 1 243 ? -4.044 4.686 -10.055 1.00 94.38 243 ARG A N 1
ATOM 2014 C CA . ARG A 1 243 ? -5.217 4.158 -9.357 1.00 94.38 243 ARG A CA 1
ATOM 2015 C C . ARG A 1 243 ? -4.921 2.828 -8.671 1.00 94.38 243 ARG A C 1
ATOM 2017 O O . ARG A 1 243 ? -4.548 1.867 -9.334 1.00 94.38 243 ARG A O 1
ATOM 2024 N N . LEU A 1 244 ? -5.199 2.735 -7.374 1.00 96.06 244 LEU A N 1
ATOM 2025 C CA . LEU A 1 244 ? -5.130 1.503 -6.582 1.00 96.06 244 LEU A CA 1
ATOM 2026 C C . LEU A 1 244 ? -6.496 0.796 -6.584 1.00 96.06 244 LEU A C 1
ATOM 2028 O O . LEU A 1 244 ? -7.249 0.868 -5.612 1.00 96.06 244 LEU A O 1
ATOM 2032 N N . SER A 1 245 ? -6.850 0.194 -7.722 1.00 94.69 245 SER A N 1
ATOM 2033 C CA . SER A 1 245 ? -8.197 -0.354 -7.987 1.00 94.69 245 SER A CA 1
ATOM 2034 C C . SER A 1 245 ? -8.344 -1.848 -7.676 1.00 94.69 245 SER A C 1
ATOM 2036 O O . SER A 1 245 ? -9.451 -2.386 -7.736 1.00 94.69 245 SER A O 1
ATOM 2038 N N . TYR A 1 246 ? -7.242 -2.528 -7.360 1.00 97.31 246 TYR A N 1
ATOM 2039 C CA . TYR A 1 246 ? -7.220 -3.942 -7.000 1.00 97.31 246 TYR A CA 1
ATOM 2040 C C . TYR A 1 246 ? -7.008 -4.086 -5.500 1.00 97.31 246 TYR A C 1
ATOM 2042 O O . TYR A 1 246 ? -6.244 -3.330 -4.906 1.00 97.31 246 TYR A O 1
ATOM 2050 N N . PHE A 1 247 ? -7.703 -5.041 -4.892 1.00 98.12 247 PHE A N 1
ATOM 2051 C CA . PHE A 1 247 ? -7.622 -5.308 -3.460 1.00 98.12 247 PHE A CA 1
ATOM 2052 C C . PHE A 1 247 ? -7.402 -6.796 -3.228 1.00 98.12 247 PHE A C 1
ATOM 2054 O O . PHE A 1 247 ? -8.300 -7.588 -3.517 1.00 98.12 247 PHE A O 1
ATOM 2061 N N . GLN A 1 248 ? -6.237 -7.170 -2.698 1.00 97.94 248 GLN A N 1
ATOM 2062 C CA . GLN A 1 248 ? -6.047 -8.502 -2.125 1.00 97.94 248 GLN A CA 1
ATOM 2063 C C . GLN A 1 248 ? -6.529 -8.458 -0.677 1.00 97.94 248 GLN A C 1
ATOM 2065 O O . GLN A 1 248 ? -6.209 -7.530 0.066 1.00 97.94 248 GLN A O 1
ATOM 2070 N N . ILE A 1 249 ? -7.344 -9.430 -0.280 1.00 97.50 249 ILE A N 1
ATOM 2071 C CA . ILE A 1 249 ? -7.766 -9.583 1.111 1.00 97.50 249 ILE A CA 1
ATOM 2072 C C . ILE A 1 249 ? -7.384 -10.978 1.563 1.00 97.50 249 ILE A C 1
ATOM 2074 O O . ILE A 1 249 ? -7.826 -11.967 0.971 1.00 97.50 249 ILE A O 1
ATOM 2078 N N . TYR A 1 250 ? -6.583 -11.036 2.621 1.00 95.06 250 TYR A N 1
ATOM 2079 C CA . TYR A 1 250 ? -6.020 -12.274 3.125 1.00 95.06 250 TYR A CA 1
ATOM 2080 C C . TYR A 1 250 ? -6.213 -12.387 4.640 1.00 95.06 250 TYR A C 1
ATOM 2082 O O . TYR A 1 250 ? -5.939 -11.453 5.397 1.00 95.06 250 TYR A O 1
ATOM 2090 N N . THR A 1 251 ? -6.751 -13.522 5.085 1.00 92.38 251 THR A N 1
ATOM 2091 C CA . THR A 1 251 ? -7.107 -13.782 6.492 1.00 92.38 251 THR A CA 1
ATOM 2092 C C . THR A 1 251 ? -6.467 -15.050 7.048 1.00 92.38 251 THR A C 1
ATOM 2094 O O . THR A 1 251 ? -6.658 -15.344 8.222 1.00 92.38 251 THR A O 1
ATOM 2097 N N . ASP A 1 252 ? -5.787 -15.855 6.227 1.00 84.38 252 ASP A N 1
ATOM 2098 C CA . ASP A 1 252 ? -5.260 -17.159 6.654 1.00 84.38 252 ASP A CA 1
ATOM 2099 C C . ASP A 1 252 ? -3.896 -17.028 7.336 1.00 84.38 252 ASP A C 1
ATOM 2101 O O . ASP A 1 252 ? -2.892 -17.559 6.870 1.00 84.38 252 ASP A O 1
ATOM 2105 N N . PHE A 1 253 ? -3.861 -16.292 8.442 1.00 78.75 253 PHE A N 1
ATOM 2106 C CA . PHE A 1 253 ? -2.676 -16.131 9.272 1.00 78.75 253 PHE A CA 1
ATOM 2107 C C . PHE A 1 253 ? -2.930 -16.664 10.675 1.00 78.75 253 PHE A C 1
ATOM 2109 O O . PHE A 1 253 ? -4.057 -16.658 11.170 1.00 78.75 253 PHE A O 1
ATOM 2116 N N . GLU A 1 254 ? -1.857 -17.046 11.361 1.00 70.44 254 GLU A N 1
ATOM 2117 C CA . GLU A 1 254 ? -1.918 -17.240 12.804 1.00 70.44 254 GLU A CA 1
ATOM 2118 C C . GLU A 1 254 ? -2.124 -15.887 13.507 1.00 70.44 254 GLU A C 1
ATOM 2120 O O . GLU A 1 254 ? -1.420 -14.898 13.266 1.00 70.44 254 GLU A O 1
ATOM 2125 N N . GLY A 1 255 ? -3.112 -15.842 14.399 1.00 70.31 255 GLY A N 1
ATOM 2126 C CA . GLY A 1 255 ? -3.509 -14.636 15.119 1.00 70.31 255 GLY A CA 1
ATOM 2127 C C . GLY A 1 255 ? -4.688 -13.906 14.475 1.00 70.31 255 GLY A C 1
ATOM 2128 O O . GLY A 1 255 ? -4.980 -14.036 13.291 1.00 70.31 255 GLY A O 1
ATOM 2129 N N . ASN A 1 256 ? -5.395 -13.122 15.285 1.00 84.31 256 ASN A N 1
ATOM 2130 C CA . ASN A 1 256 ? -6.572 -12.382 14.844 1.00 84.31 256 ASN A CA 1
ATOM 2131 C C . ASN A 1 256 ? -6.134 -11.161 14.011 1.00 84.31 256 ASN A C 1
ATOM 2133 O O . ASN A 1 256 ? -6.049 -10.048 14.527 1.00 84.31 256 ASN A O 1
ATOM 2137 N N . ARG A 1 257 ? -5.816 -11.354 12.729 1.00 90.12 257 ARG A N 1
ATOM 2138 C CA . ARG A 1 257 ? -5.380 -10.288 11.812 1.00 90.12 257 ARG A CA 1
ATOM 2139 C C . ARG A 1 257 ? -5.926 -10.492 10.399 1.00 90.12 257 ARG A C 1
ATOM 2141 O O . ARG A 1 257 ? -6.281 -11.601 10.016 1.00 90.12 257 ARG A O 1
ATOM 2148 N N . ILE A 1 258 ? -5.981 -9.410 9.630 1.00 93.94 258 ILE A N 1
ATOM 2149 C CA . ILE A 1 258 ? -6.403 -9.396 8.225 1.00 93.94 258 ILE A CA 1
ATOM 2150 C C . ILE A 1 258 ? -5.516 -8.445 7.434 1.00 93.94 258 ILE A C 1
ATOM 2152 O O . ILE A 1 258 ? -5.326 -7.299 7.840 1.00 93.94 258 ILE A O 1
ATOM 2156 N N . ALA A 1 259 ? -4.995 -8.901 6.301 1.00 95.56 259 ALA A N 1
ATOM 2157 C CA . ALA A 1 259 ? -4.359 -8.031 5.326 1.00 95.56 259 ALA A CA 1
ATOM 2158 C C . ALA A 1 259 ? -5.414 -7.502 4.348 1.00 95.56 259 ALA A C 1
ATOM 2160 O O . ALA A 1 259 ? -6.261 -8.259 3.865 1.00 95.56 259 ALA A O 1
ATOM 2161 N N . ILE A 1 260 ? -5.387 -6.195 4.088 1.00 97.56 260 ILE A N 1
ATOM 2162 C CA . ILE A 1 260 ? -6.261 -5.548 3.103 1.00 97.56 260 ILE A CA 1
ATOM 2163 C C . ILE A 1 260 ? -5.382 -4.672 2.217 1.00 97.56 260 ILE A C 1
ATOM 2165 O O . ILE A 1 260 ? -5.031 -3.555 2.588 1.00 97.56 260 ILE A O 1
ATOM 2169 N N . GLU A 1 261 ? -5.012 -5.194 1.057 1.00 97.81 261 GLU A N 1
ATOM 2170 C CA . GLU A 1 261 ? -3.893 -4.709 0.255 1.00 97.81 261 GLU A CA 1
ATOM 2171 C C . GLU A 1 261 ? -4.389 -3.912 -0.960 1.00 97.81 261 GLU A C 1
ATOM 2173 O O . GLU A 1 261 ? -4.827 -4.516 -1.943 1.00 97.81 261 GLU A O 1
ATOM 2178 N N . PRO A 1 262 ? -4.349 -2.568 -0.942 1.00 97.69 262 PRO A N 1
ATOM 2179 C CA . PRO A 1 262 ? -4.636 -1.772 -2.130 1.00 97.69 262 PRO A CA 1
ATOM 2180 C C . PRO A 1 262 ? -3.467 -1.852 -3.127 1.00 97.69 262 PRO A C 1
ATOM 2182 O O . PRO A 1 262 ? -2.308 -1.638 -2.765 1.00 97.69 262 PRO A O 1
ATOM 2185 N N . MET A 1 263 ? -3.770 -2.126 -4.396 1.00 98.00 263 MET A N 1
ATOM 2186 C CA . MET A 1 263 ? -2.791 -2.368 -5.463 1.00 98.00 263 MET A CA 1
ATOM 2187 C C . MET A 1 263 ? -3.212 -1.729 -6.794 1.00 98.00 263 MET A C 1
ATOM 2189 O O . MET A 1 263 ? -4.402 -1.631 -7.109 1.00 98.00 263 MET A O 1
ATOM 2193 N N . SER A 1 264 ? -2.233 -1.316 -7.605 1.00 97.31 264 SER A N 1
ATOM 2194 C CA . SER A 1 264 ? -2.466 -0.674 -8.909 1.00 97.31 264 SER A CA 1
ATOM 2195 C C . SER A 1 264 ? -2.724 -1.659 -10.051 1.00 97.31 264 SER A C 1
ATOM 2197 O O . SER A 1 264 ? -3.259 -1.285 -11.091 1.00 97.31 264 SER A O 1
ATOM 2199 N N . ALA A 1 265 ? -2.349 -2.919 -9.856 1.00 97.62 265 ALA A N 1
ATOM 2200 C CA . ALA A 1 265 ? -2.539 -4.018 -10.791 1.00 97.62 265 ALA A CA 1
ATOM 2201 C C . ALA A 1 265 ? -2.813 -5.308 -9.998 1.00 97.62 265 ALA A C 1
ATOM 2203 O O . ALA A 1 265 ? -2.592 -5.333 -8.784 1.00 97.62 265 ALA A O 1
ATOM 2204 N N . PRO A 1 266 ? -3.303 -6.378 -10.635 1.00 97.31 266 PRO A N 1
ATOM 2205 C CA . PRO A 1 266 ? -3.357 -7.686 -10.002 1.00 97.31 266 PRO A CA 1
ATOM 2206 C C . PRO A 1 266 ? -1.982 -8.383 -10.083 1.00 97.31 266 PRO A C 1
ATOM 2208 O O . PRO A 1 266 ? -1.075 -7.917 -10.776 1.00 97.31 266 PRO A O 1
ATOM 2211 N N . GLY A 1 267 ? -1.815 -9.512 -9.386 1.00 96.25 267 GLY A N 1
ATOM 2212 C CA . GLY A 1 267 ? -0.605 -10.335 -9.508 1.00 96.25 267 GLY A CA 1
ATOM 2213 C C . GLY A 1 267 ? -0.338 -10.776 -10.955 1.00 96.25 267 GLY A C 1
ATOM 2214 O O . GLY A 1 267 ? -1.240 -10.813 -11.795 1.00 96.25 267 GLY A O 1
ATOM 2215 N N . ASN A 1 268 ? 0.910 -11.121 -11.260 1.00 95.56 268 ASN A N 1
ATOM 2216 C CA . ASN A 1 268 ? 1.359 -11.596 -12.573 1.00 95.56 268 ASN A CA 1
ATOM 2217 C C . ASN A 1 268 ? 1.128 -10.597 -13.735 1.00 95.56 268 ASN A C 1
ATOM 2219 O O . ASN A 1 268 ? 1.097 -10.980 -14.907 1.00 95.56 268 ASN A O 1
ATOM 2223 N N . ALA A 1 269 ? 0.968 -9.307 -13.419 1.00 97.00 269 ALA A N 1
ATOM 2224 C CA . ALA A 1 269 ? 0.692 -8.237 -14.380 1.00 97.00 269 ALA A CA 1
ATOM 2225 C C . ALA A 1 269 ? 1.783 -8.066 -15.447 1.00 97.00 269 ALA A C 1
ATOM 2227 O O . ALA A 1 269 ? 1.467 -7.809 -16.606 1.00 97.00 269 ALA A O 1
ATOM 2228 N N . PHE A 1 270 ? 3.058 -8.232 -15.080 1.00 95.56 270 PHE A N 1
ATOM 2229 C CA . PHE A 1 270 ? 4.178 -8.092 -16.016 1.00 95.56 270 PHE A CA 1
ATOM 2230 C C . PHE A 1 270 ? 4.170 -9.150 -17.112 1.00 95.56 270 PHE A C 1
ATOM 2232 O O . PHE A 1 270 ? 4.372 -8.818 -18.276 1.00 95.56 270 PHE A O 1
ATOM 2239 N N . LEU A 1 271 ? 3.912 -10.409 -16.748 1.00 94.44 271 LEU A N 1
ATOM 2240 C CA . LEU A 1 271 ? 3.869 -11.512 -17.706 1.00 94.44 271 LEU A CA 1
ATOM 2241 C C . LEU A 1 271 ? 2.720 -11.353 -18.714 1.00 94.44 271 LEU A C 1
ATOM 2243 O O . LEU A 1 271 ? 2.822 -11.811 -19.847 1.00 94.44 271 LEU A O 1
ATOM 2247 N N . ASN A 1 272 ? 1.646 -10.676 -18.303 1.00 96.00 272 ASN A N 1
ATOM 2248 C CA . ASN A 1 272 ? 0.427 -10.497 -19.090 1.00 96.00 272 ASN A CA 1
ATOM 2249 C C . ASN A 1 272 ? 0.281 -9.094 -19.697 1.00 96.00 272 ASN A C 1
ATOM 2251 O O . ASN A 1 272 ? -0.764 -8.783 -20.263 1.00 96.00 272 ASN A O 1
ATOM 2255 N N . ASP A 1 273 ? 1.297 -8.242 -19.550 1.00 95.19 273 ASP A N 1
ATOM 2256 C CA . ASP A 1 273 ? 1.301 -6.849 -20.003 1.00 95.19 273 ASP A CA 1
ATOM 2257 C C . ASP A 1 273 ? 0.051 -6.038 -19.592 1.00 95.19 273 ASP A C 1
ATOM 2259 O O . ASP A 1 273 ? -0.490 -5.230 -20.350 1.00 95.19 273 ASP A O 1
ATOM 2263 N N . PHE A 1 274 ? -0.450 -6.271 -18.377 1.00 96.31 274 PHE A N 1
ATOM 2264 C CA . PHE A 1 274 ? -1.780 -5.824 -17.970 1.00 96.31 274 PHE A CA 1
ATOM 2265 C C . PHE A 1 274 ? -1.740 -4.812 -16.826 1.00 96.31 274 PHE A C 1
ATOM 2267 O O . PHE A 1 274 ? -1.143 -5.056 -15.782 1.00 96.31 274 PHE A O 1
ATOM 2274 N N . SER A 1 275 ? -2.446 -3.687 -16.989 1.00 95.19 275 SER A N 1
ATOM 2275 C CA . SER A 1 275 ? -2.624 -2.661 -15.945 1.00 95.19 275 SER A CA 1
ATOM 2276 C C . SER A 1 275 ? -1.310 -2.107 -15.358 1.00 95.19 275 SER A C 1
ATOM 2278 O O . SER A 1 275 ? -1.289 -1.628 -14.223 1.00 95.19 275 SER A O 1
ATOM 2280 N N . LEU A 1 276 ? -0.212 -2.159 -16.121 1.00 97.31 276 LEU A N 1
ATOM 2281 C CA . LEU A 1 276 ? 1.064 -1.555 -15.741 1.00 97.31 276 LEU A CA 1
ATOM 2282 C C . LEU A 1 276 ? 1.004 -0.032 -15.905 1.00 97.31 276 LEU A C 1
ATOM 2284 O O . LEU A 1 276 ? 0.636 0.483 -16.964 1.00 97.31 276 LEU A O 1
ATOM 2288 N N . THR A 1 277 ? 1.450 0.690 -14.885 1.00 97.44 277 THR A N 1
ATOM 2289 C CA . THR A 1 277 ? 1.742 2.120 -14.973 1.00 97.44 277 THR A CA 1
ATOM 2290 C C . THR A 1 277 ? 2.946 2.326 -15.874 1.00 97.44 277 THR A C 1
ATOM 2292 O O . THR A 1 277 ? 3.963 1.667 -15.689 1.00 97.44 277 THR A O 1
ATOM 2295 N N . THR A 1 278 ? 2.853 3.264 -16.816 1.00 97.38 278 THR A N 1
ATOM 2296 C CA . THR A 1 278 ? 3.994 3.708 -17.627 1.00 97.38 278 THR A CA 1
ATOM 2297 C C . THR A 1 278 ? 4.402 5.113 -17.197 1.00 97.38 278 THR A C 1
ATOM 2299 O O . THR A 1 278 ? 3.556 6.011 -17.163 1.00 97.38 278 THR A O 1
ATOM 2302 N N . LEU A 1 279 ? 5.681 5.290 -16.870 1.00 97.38 279 LEU A N 1
ATOM 2303 C CA . LEU A 1 279 ? 6.328 6.584 -16.669 1.00 97.38 279 LEU A CA 1
ATOM 2304 C C . LEU A 1 279 ? 7.213 6.906 -17.862 1.00 97.38 279 LEU A C 1
ATOM 2306 O O . LEU A 1 279 ? 8.118 6.135 -18.173 1.00 97.38 279 LEU A O 1
ATOM 2310 N N . LEU A 1 280 ? 6.974 8.033 -18.518 1.00 97.88 280 LEU A N 1
ATOM 2311 C CA . LEU A 1 280 ? 7.859 8.564 -19.553 1.00 97.88 280 LEU A CA 1
ATOM 2312 C C . LEU A 1 280 ? 9.143 9.147 -18.930 1.00 97.88 280 LEU A C 1
ATOM 2314 O O . LEU A 1 280 ? 9.190 9.340 -17.714 1.00 97.88 280 LEU A O 1
ATOM 2318 N N . PRO A 1 281 ? 10.209 9.388 -19.714 1.00 98.44 281 PRO A N 1
ATOM 2319 C CA . PRO A 1 281 ? 11.387 10.104 -19.225 1.00 98.44 281 PRO A CA 1
ATOM 2320 C C . PRO A 1 281 ? 11.004 11.439 -18.578 1.00 98.44 281 PRO A C 1
ATOM 2322 O O . PRO A 1 281 ? 10.161 12.156 -19.115 1.00 98.44 281 PRO A O 1
ATOM 2325 N N . GLU A 1 282 ? 11.601 11.740 -17.425 1.00 98.12 282 GLU A N 1
ATOM 2326 C CA . GLU A 1 282 ? 11.365 12.942 -16.606 1.00 98.12 282 GLU A CA 1
ATOM 2327 C C . GLU A 1 282 ? 9.931 13.090 -16.061 1.00 98.12 282 GLU A C 1
ATOM 2329 O O . GLU A 1 282 ? 9.610 14.077 -15.397 1.00 98.12 282 GLU A O 1
ATOM 2334 N N . GLU A 1 283 ? 9.058 12.105 -16.289 1.00 97.88 283 GLU A N 1
ATOM 2335 C CA . GLU A 1 283 ? 7.696 12.116 -15.769 1.00 97.88 283 GLU A CA 1
ATOM 2336 C C . GLU A 1 283 ? 7.680 11.738 -14.284 1.00 97.88 283 GLU A C 1
ATOM 2338 O O . GLU A 1 283 ? 8.291 10.748 -13.867 1.00 97.88 283 GLU A O 1
ATOM 2343 N N . GLU A 1 284 ? 6.912 12.497 -13.500 1.00 97.38 284 GLU A N 1
ATOM 2344 C CA . GLU A 1 284 ? 6.523 12.125 -12.144 1.00 97.38 284 GLU A CA 1
ATOM 2345 C C . GLU A 1 284 ? 5.036 11.762 -12.105 1.00 97.38 284 GLU A C 1
ATOM 2347 O O . GLU A 1 284 ? 4.175 12.547 -12.509 1.00 97.38 284 GLU A O 1
ATOM 2352 N N . LYS A 1 285 ? 4.721 10.586 -11.557 1.00 96.94 285 LYS A N 1
ATOM 2353 C CA . LYS A 1 285 ? 3.352 10.222 -11.169 1.00 96.94 285 LYS A CA 1
ATOM 2354 C C . LYS A 1 285 ? 3.303 9.877 -9.698 1.00 96.94 285 LYS A C 1
ATOM 2356 O O . LYS A 1 285 ? 4.278 9.416 -9.110 1.00 96.94 285 LYS A O 1
ATOM 2361 N N . SER A 1 286 ? 2.131 10.055 -9.109 1.00 96.75 286 SER A N 1
ATOM 2362 C CA . SER A 1 286 ? 1.857 9.585 -7.760 1.00 96.75 286 SER A CA 1
ATOM 2363 C C . SER A 1 286 ? 0.564 8.810 -7.706 1.00 96.75 286 SER A C 1
ATOM 2365 O O . SER A 1 286 ? -0.305 9.009 -8.542 1.00 96.75 286 SER A O 1
ATOM 2367 N N . GLY A 1 287 ? 0.411 7.971 -6.697 1.00 96.00 287 GLY A N 1
ATOM 2368 C CA . GLY A 1 287 ? -0.903 7.507 -6.285 1.00 96.00 287 GLY A CA 1
ATOM 2369 C C . GLY A 1 287 ? -0.996 7.479 -4.770 1.00 96.00 287 GLY A C 1
ATOM 2370 O O . GLY A 1 287 ? 0.010 7.568 -4.056 1.00 96.00 287 GLY A O 1
ATOM 2371 N N . SER A 1 288 ? -2.220 7.405 -4.265 1.00 95.69 288 SER A N 1
ATOM 2372 C CA . SER A 1 288 ? -2.469 7.474 -2.833 1.00 95.69 288 SER A CA 1
ATOM 2373 C C . SER A 1 288 ? -3.681 6.662 -2.405 1.00 95.69 288 SER A C 1
ATOM 2375 O O . SER A 1 288 ? -4.624 6.425 -3.168 1.00 95.69 288 SER A O 1
ATOM 2377 N N . PHE A 1 289 ? -3.659 6.272 -1.137 1.00 96.56 289 PHE A N 1
ATOM 2378 C CA . PHE A 1 289 ? -4.821 5.754 -0.438 1.00 96.56 289 PHE A CA 1
ATOM 2379 C C . PHE A 1 289 ? -4.863 6.304 0.985 1.00 96.56 289 PHE A C 1
ATOM 2381 O O . PHE A 1 289 ? -3.890 6.850 1.515 1.00 96.56 289 PHE A O 1
ATOM 2388 N N . GLN A 1 290 ? -6.030 6.177 1.597 1.00 97.25 290 GLN A N 1
ATOM 2389 C CA . GLN A 1 290 ? -6.283 6.605 2.958 1.00 97.25 290 GLN A CA 1
ATOM 2390 C C . GLN A 1 290 ? -6.756 5.439 3.803 1.00 97.25 290 GLN A C 1
ATOM 2392 O O . GLN A 1 290 ? -7.520 4.591 3.342 1.00 97.25 290 GLN A O 1
ATOM 2397 N N . ILE A 1 291 ? -6.348 5.459 5.065 1.00 97.88 291 ILE A N 1
ATOM 2398 C CA . ILE A 1 291 ? -6.893 4.626 6.122 1.00 97.88 291 ILE A CA 1
ATOM 2399 C C . ILE A 1 291 ? -7.570 5.561 7.123 1.00 97.88 291 ILE A C 1
ATOM 2401 O O . ILE A 1 291 ? -6.915 6.377 7.770 1.00 97.88 291 ILE A O 1
ATOM 2405 N N . LEU A 1 292 ? -8.890 5.459 7.216 1.00 97.81 292 LEU A N 1
ATOM 2406 C CA . LEU A 1 292 ? -9.739 6.267 8.077 1.00 97.81 292 LEU A CA 1
ATOM 2407 C C . LEU A 1 292 ? -10.142 5.413 9.277 1.00 97.81 292 LEU A C 1
ATOM 2409 O O . LEU A 1 292 ? -10.741 4.350 9.119 1.00 97.81 292 LEU A O 1
ATOM 2413 N N . LEU A 1 293 ? -9.793 5.872 10.469 1.00 97.81 293 LEU A N 1
ATOM 2414 C CA . LEU A 1 293 ? -10.041 5.196 11.732 1.00 97.81 293 LEU A CA 1
ATOM 2415 C C . LEU A 1 293 ? -11.045 5.999 12.552 1.00 97.81 293 LEU A C 1
ATOM 2417 O O . LEU A 1 293 ? -10.825 7.171 12.857 1.00 97.81 293 LEU A O 1
ATOM 2421 N N . SER A 1 294 ? -12.127 5.348 12.960 1.00 97.06 294 SER A N 1
ATOM 2422 C CA . SER A 1 294 ? -13.168 5.959 13.781 1.00 97.06 294 SER A CA 1
ATOM 2423 C C . SER A 1 294 ? -13.656 4.993 14.854 1.00 97.06 294 SER A C 1
ATOM 2425 O O . SER A 1 294 ? -13.362 3.797 14.829 1.00 97.06 294 SER A O 1
ATOM 2427 N N . MET A 1 295 ? -14.448 5.511 15.791 1.00 95.69 295 MET A N 1
ATOM 2428 C CA . MET A 1 295 ? -15.285 4.644 16.622 1.00 95.69 295 MET A CA 1
ATOM 2429 C C . MET A 1 295 ? -16.323 3.932 15.750 1.00 95.69 295 MET A C 1
ATOM 2431 O O . MET A 1 295 ? -16.665 4.431 14.669 1.00 95.69 295 MET A O 1
ATOM 2435 N N . LEU A 1 296 ? -16.766 2.766 16.220 1.00 91.56 296 LEU A N 1
ATOM 2436 C CA . LEU A 1 296 ? -17.917 2.057 15.667 1.00 91.56 296 LEU A CA 1
ATOM 2437 C C . LEU A 1 296 ? -19.227 2.741 16.080 1.00 91.56 296 LEU A C 1
ATOM 2439 O O . LEU A 1 296 ? -19.301 3.192 17.247 1.00 91.56 296 LEU A O 1
#